Protein AF-A0A9P4LQB1-F1 (afdb_monomer_lite)

pLDDT: mean 81.34, std 21.47, range [34.09, 98.25]

Sequence (190 aa):
MATPPLRSSRAFRTPAPATAIRFVLLNDELDEQEGNGPAASGRPVTHILDLTNLRNPKWTGTFYATDSKGIDHNLYIVDGLAYQSNYGAGIWVHDVRSISKDPTGSKVSVEGFFDSYPEDDSVGGIVQFVGTWSNFLFPSGYILVNTIERGAFVVKLASERERGRGGCRVDLSKGFENKIVCDDDDNVLF

Foldseek 3Di:
DDDDDDDDDDPPPDPDPDDPCQKDKDWDFCCLVVLDDPSVVQFTKIWIWGVPPVVDIDTQAIDGQAQFHFTWADWDDDPQWIWTQTAQRAIWIWRRVCCVPRVHCPPIDTLFGDGPHCPCVVVRDDHDRFFFRDWDQDPVQWIWTATDPPGIWIWHADDPVQVVPVHADPCPPDDDDGRIADDVVSDGTD

Secondary structure (DSSP, 8-state):
-PPPPPPP-----PPPPPPP--EEEE--TTHHHHT-GGGGGSS-EEEEEE-SSTTS-EEEEEEES-SS-----EEEEETTEEEEE-BTT-EEEEE-GGGGT-TTSTT-EEEEEE-S-GGGGGGT---SS-SEEEEEE-TTSEEEEEESSS-EEEEEPPPHHHHTTT------SSS--------TT-----

Radius of gyration: 20.76 Å; chains: 1; bounding box: 63×71×38 Å

Organism: NCBI:txid210430

Structure (mmCIF, N/CA/C/O backbone):
data_AF-A0A9P4LQB1-F1
#
_entry.id   AF-A0A9P4LQB1-F1
#
loop_
_atom_site.group_PDB
_atom_site.id
_atom_site.type_symbol
_atom_site.label_atom_id
_atom_site.label_alt_id
_atom_site.label_comp_id
_atom_site.label_asym_id
_atom_site.label_entity_id
_atom_site.label_seq_id
_atom_site.pdbx_PDB_ins_code
_atom_site.Cartn_x
_atom_site.Cartn_y
_atom_site.Cartn_z
_atom_site.occupancy
_atom_site.B_iso_or_equiv
_atom_site.auth_seq_id
_atom_site.auth_comp_id
_atom_site.auth_asym_id
_atom_site.auth_atom_id
_atom_site.pdbx_PDB_model_num
ATOM 1 N N . MET A 1 1 ? -44.038 -53.922 9.279 1.00 43.69 1 MET A N 1
ATOM 2 C CA . MET A 1 1 ? -43.610 -52.707 8.552 1.00 43.69 1 MET A CA 1
ATOM 3 C C . MET A 1 1 ? -43.411 -51.610 9.580 1.00 43.69 1 MET A C 1
ATOM 5 O O . MET A 1 1 ? -44.393 -51.181 10.166 1.00 43.69 1 MET A O 1
ATOM 9 N N . ALA A 1 2 ? -42.163 -51.249 9.878 1.00 42.84 2 ALA A N 1
ATOM 10 C CA . ALA A 1 2 ? -41.836 -50.184 10.824 1.00 42.84 2 ALA A CA 1
ATOM 11 C C . ALA A 1 2 ? -41.490 -48.916 10.033 1.00 42.84 2 ALA A C 1
ATOM 13 O O . ALA A 1 2 ? -40.642 -48.956 9.143 1.00 42.84 2 ALA A O 1
ATOM 14 N N . THR A 1 3 ? -42.179 -47.817 10.320 1.00 44.03 3 THR A N 1
ATOM 15 C CA . THR A 1 3 ? -41.896 -46.487 9.773 1.00 44.03 3 THR A CA 1
ATOM 16 C C . THR A 1 3 ? -40.573 -45.956 10.343 1.00 44.03 3 THR A C 1
ATOM 18 O O . THR A 1 3 ? -40.362 -46.047 11.554 1.00 44.03 3 THR A O 1
ATOM 21 N N . PRO A 1 4 ? -39.664 -45.404 9.519 1.00 42.84 4 PRO A N 1
ATOM 22 C CA . PRO A 1 4 ? -38.419 -44.831 10.021 1.00 42.84 4 PRO A CA 1
ATOM 23 C C . PRO A 1 4 ? -38.669 -43.444 10.648 1.00 42.84 4 PRO A C 1
ATOM 25 O O . PRO A 1 4 ? -39.586 -42.736 10.219 1.00 42.84 4 PRO A O 1
ATOM 28 N N . PRO A 1 5 ? -37.874 -43.024 11.652 1.00 49.47 5 PRO A N 1
ATOM 29 C CA . PRO A 1 5 ? -38.070 -41.743 12.319 1.00 49.47 5 PRO A CA 1
ATOM 30 C C . PRO A 1 5 ? -37.600 -40.572 11.445 1.00 49.47 5 PRO A C 1
ATOM 32 O O . PRO A 1 5 ? -36.587 -40.649 10.746 1.00 49.47 5 PRO A O 1
ATOM 35 N N . LEU A 1 6 ? -38.339 -39.464 11.519 1.00 47.53 6 LEU A N 1
ATOM 36 C CA . LEU A 1 6 ? -38.030 -38.206 10.841 1.00 47.53 6 LEU A CA 1
ATOM 37 C C . LEU A 1 6 ? -36.705 -37.629 11.355 1.00 47.53 6 LEU A C 1
ATOM 39 O O . LEU A 1 6 ? -36.504 -37.427 12.553 1.00 47.53 6 LEU A O 1
ATOM 43 N N . ARG A 1 7 ? -35.792 -37.351 10.421 1.00 51.97 7 ARG A N 1
ATOM 44 C CA . ARG A 1 7 ? -34.502 -36.712 10.688 1.00 51.97 7 ARG A CA 1
ATOM 45 C C . ARG A 1 7 ? -34.746 -35.267 11.127 1.00 51.97 7 ARG A C 1
ATOM 47 O O . ARG A 1 7 ? -35.319 -34.485 10.375 1.00 51.97 7 ARG A O 1
ATOM 54 N N . SER A 1 8 ? -34.290 -34.933 12.333 1.00 49.75 8 SER A N 1
ATOM 55 C CA . SER A 1 8 ? -34.259 -33.571 12.873 1.00 49.75 8 SER A CA 1
ATOM 56 C C . SER A 1 8 ? -33.682 -32.592 11.844 1.00 49.75 8 SER A C 1
ATOM 58 O O . SER A 1 8 ? -32.550 -32.755 11.373 1.00 49.75 8 SER A O 1
ATOM 60 N N . SER A 1 9 ? -34.483 -31.594 11.468 1.00 50.44 9 SER A N 1
ATOM 61 C CA . SER A 1 9 ? -34.066 -30.480 10.628 1.00 50.44 9 SER A CA 1
ATOM 62 C C . SER A 1 9 ? -32.954 -29.721 11.347 1.00 50.44 9 SER A C 1
ATOM 64 O O . SER A 1 9 ? -33.189 -29.121 12.398 1.00 50.44 9 SER A O 1
ATOM 66 N N . ARG A 1 10 ? -31.738 -29.725 10.788 1.00 55.84 10 ARG A N 1
ATOM 67 C CA . ARG A 1 10 ? -30.703 -28.777 11.210 1.00 55.84 10 ARG A CA 1
ATOM 68 C C . ARG A 1 10 ? -31.275 -27.377 11.023 1.00 55.84 10 ARG A C 1
ATOM 70 O O . ARG A 1 10 ? -31.566 -26.985 9.897 1.00 55.84 10 ARG A O 1
ATOM 77 N N . ALA A 1 11 ? -31.446 -26.657 12.128 1.00 51.84 11 ALA A N 1
ATOM 78 C CA . ALA A 1 11 ? -31.762 -25.242 12.099 1.00 51.84 11 ALA A CA 1
ATOM 79 C C . ALA A 1 11 ? -30.744 -24.545 11.190 1.00 51.84 11 ALA A C 1
ATOM 81 O O . ALA A 1 11 ? -29.532 -24.681 11.382 1.00 51.84 11 ALA A O 1
ATOM 82 N N . PHE A 1 12 ? -31.250 -23.846 10.178 1.00 48.25 12 PHE A N 1
ATOM 83 C CA . PHE A 1 12 ? -30.466 -22.931 9.370 1.00 48.25 12 PHE A CA 1
ATOM 84 C C . PHE A 1 12 ? -29.907 -21.875 10.329 1.00 48.25 12 PHE A C 1
ATOM 86 O O . PHE A 1 12 ? -30.640 -21.011 10.808 1.00 48.25 12 PHE A O 1
ATOM 93 N N . ARG A 1 13 ? -28.629 -22.006 10.705 1.00 48.12 13 ARG A N 1
ATOM 94 C CA . ARG A 1 13 ? -27.930 -20.957 11.446 1.00 48.12 13 ARG A CA 1
ATOM 95 C C . ARG A 1 13 ? -27.904 -19.746 10.527 1.00 48.12 13 ARG A C 1
ATOM 97 O O . ARG A 1 13 ? -27.255 -19.785 9.487 1.00 48.12 13 ARG A O 1
ATOM 104 N N . THR A 1 14 ? -28.615 -18.693 10.908 1.00 45.47 14 THR A N 1
ATOM 105 C CA . THR A 1 14 ? -28.409 -17.369 10.330 1.00 45.47 14 THR A CA 1
ATOM 106 C C . THR A 1 14 ? -26.914 -17.044 10.418 1.00 45.47 14 THR A C 1
ATOM 108 O O . THR A 1 14 ? -26.328 -17.279 11.484 1.00 45.47 14 THR A O 1
ATOM 111 N N . PRO A 1 15 ? -26.278 -16.546 9.342 1.00 53.22 15 PRO A N 1
ATOM 112 C CA . PRO A 1 15 ? -24.915 -16.038 9.424 1.00 53.22 15 PRO A CA 1
ATOM 113 C C . PRO A 1 15 ? -24.823 -15.050 10.589 1.00 53.22 15 PRO A C 1
ATOM 115 O O . PRO A 1 15 ? -25.775 -14.306 10.841 1.00 53.22 15 PRO A O 1
ATOM 118 N N . ALA A 1 16 ? -23.710 -15.069 11.325 1.00 51.97 16 ALA A N 1
ATOM 119 C CA . ALA A 1 16 ? -23.449 -14.031 12.314 1.00 51.97 16 ALA A CA 1
ATOM 120 C C . ALA A 1 16 ? -23.606 -12.657 11.633 1.00 51.97 16 ALA A C 1
ATOM 122 O O . ALA A 1 16 ? -23.221 -12.533 10.465 1.00 51.97 16 ALA A O 1
ATOM 123 N N . PRO A 1 17 ? -24.198 -11.652 12.304 1.00 47.84 17 PRO A N 1
ATOM 124 C CA . PRO A 1 17 ? -24.299 -10.319 11.728 1.00 47.84 17 PRO A CA 1
ATOM 125 C C . PRO A 1 17 ? -22.905 -9.883 11.282 1.00 47.84 17 PRO A C 1
ATOM 127 O O . PRO A 1 17 ? -21.943 -10.053 12.034 1.00 47.84 17 PRO A O 1
ATOM 130 N N . ALA A 1 18 ? -22.806 -9.371 10.052 1.00 53.66 18 ALA A N 1
ATOM 131 C CA . ALA A 1 18 ? -21.586 -8.757 9.556 1.00 53.66 18 ALA A CA 1
ATOM 132 C C . ALA A 1 18 ? -21.087 -7.788 10.630 1.00 53.66 18 ALA A C 1
ATOM 134 O O . ALA A 1 18 ? -21.822 -6.893 11.057 1.00 53.66 18 ALA A O 1
ATOM 135 N N . THR A 1 19 ? -19.885 -8.037 11.142 1.00 57.03 19 THR A N 1
ATOM 136 C CA . THR A 1 19 ? -19.247 -7.193 12.147 1.00 57.03 19 THR A CA 1
ATOM 137 C C . THR A 1 19 ? -19.315 -5.753 11.646 1.00 57.03 19 THR A C 1
ATOM 139 O O . THR A 1 19 ? -18.904 -5.487 10.518 1.00 57.03 19 THR A O 1
ATOM 142 N N . ALA A 1 20 ? -19.891 -4.841 12.434 1.00 61.56 20 ALA A N 1
ATOM 143 C CA . ALA A 1 20 ? -20.009 -3.441 12.038 1.00 61.56 20 ALA A CA 1
ATOM 144 C C . ALA A 1 20 ? -18.640 -2.906 11.581 1.00 61.56 20 ALA A C 1
ATOM 146 O O . ALA A 1 20 ? -17.631 -3.152 12.249 1.00 61.56 20 ALA A O 1
ATOM 147 N N . ILE A 1 21 ? -18.607 -2.195 10.448 1.00 68.94 21 ILE A N 1
ATOM 148 C CA . ILE A 1 21 ? -17.389 -1.554 9.943 1.00 68.94 21 ILE A CA 1
ATOM 149 C C . ILE A 1 21 ? -16.948 -0.533 10.993 1.00 68.94 21 ILE A C 1
ATOM 151 O O . ILE A 1 21 ? -17.605 0.486 11.192 1.00 68.94 21 ILE A O 1
ATOM 155 N N . ARG A 1 22 ? -15.863 -0.845 11.704 1.00 88.50 22 ARG A N 1
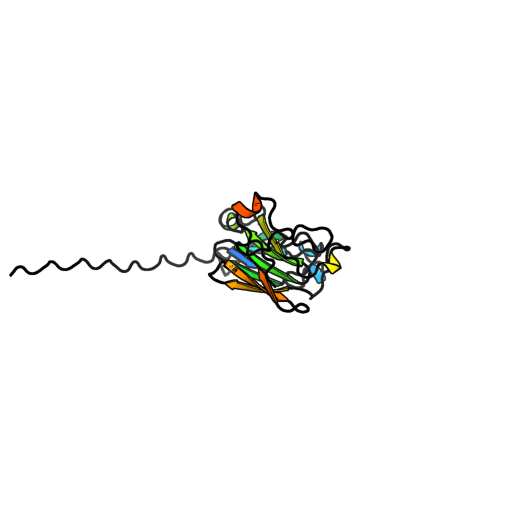ATOM 156 C CA . ARG A 1 22 ? -15.297 0.027 12.737 1.00 88.50 22 ARG A CA 1
ATOM 157 C C . ARG A 1 22 ? -14.194 0.912 12.184 1.00 88.50 22 ARG A C 1
ATOM 159 O O . ARG A 1 22 ? -14.163 2.092 12.501 1.00 88.50 22 ARG A O 1
ATOM 166 N N . PHE A 1 23 ? -13.303 0.342 11.383 1.00 94.69 23 PHE A N 1
ATOM 167 C CA . PHE A 1 23 ? -12.181 1.062 10.800 1.00 94.69 23 PHE A CA 1
ATOM 168 C C . PHE A 1 23 ? -12.286 1.056 9.284 1.00 94.69 23 PHE A C 1
ATOM 170 O O . PHE A 1 23 ? -12.656 0.039 8.696 1.00 94.69 23 PHE A O 1
ATOM 177 N N . VAL A 1 24 ? -11.946 2.187 8.677 1.00 95.00 24 VAL A N 1
ATOM 178 C CA . VAL A 1 24 ? -11.721 2.312 7.238 1.00 95.00 24 VAL A CA 1
ATOM 179 C C . VAL A 1 24 ? -10.264 2.670 7.024 1.00 95.00 24 VAL A C 1
ATOM 181 O O . VAL A 1 24 ? -9.715 3.513 7.735 1.00 95.00 24 VAL A O 1
ATOM 184 N N . LEU A 1 25 ? -9.656 1.985 6.063 1.00 97.19 25 LEU A N 1
ATOM 185 C CA . LEU A 1 25 ? -8.360 2.341 5.517 1.00 97.19 25 LEU A CA 1
ATOM 186 C C . LEU A 1 25 ? -8.626 3.032 4.190 1.00 97.19 25 LEU A C 1
ATOM 188 O O . LEU A 1 25 ? -9.403 2.511 3.386 1.00 97.19 25 LEU A O 1
ATOM 192 N N . LEU A 1 26 ? -8.018 4.190 3.984 1.00 95.19 26 LEU A N 1
ATOM 193 C CA . LEU A 1 26 ? -8.115 4.903 2.721 1.00 95.19 26 LEU A CA 1
ATOM 194 C C . LEU A 1 26 ? -6.779 5.506 2.326 1.00 95.19 26 LEU A C 1
ATOM 196 O O . LEU A 1 26 ? -5.909 5.743 3.160 1.00 95.19 26 LEU A O 1
ATOM 200 N N . ASN A 1 27 ? -6.709 5.749 1.038 1.00 95.25 27 ASN A N 1
ATOM 201 C CA . ASN A 1 27 ? -5.649 6.410 0.317 1.00 95.25 27 ASN A CA 1
ATOM 202 C C . ASN A 1 27 ? -6.096 7.851 0.012 1.00 95.25 27 ASN A C 1
ATOM 204 O O . ASN A 1 27 ? -7.309 8.111 0.008 1.00 95.25 27 ASN A O 1
ATOM 208 N N . ASP A 1 28 ? -5.150 8.755 -0.217 1.00 95.12 28 ASP A N 1
ATOM 209 C CA . ASP A 1 28 ? -5.406 10.162 -0.557 1.00 95.12 28 ASP A CA 1
ATOM 210 C C . ASP A 1 28 ? -4.603 10.554 -1.802 1.00 95.12 28 ASP A C 1
ATOM 212 O O . ASP A 1 28 ? -3.623 11.292 -1.736 1.00 95.12 28 ASP A O 1
ATOM 216 N N . GLU A 1 29 ? -5.030 10.022 -2.952 1.00 94.44 29 GLU A N 1
ATOM 217 C CA . GLU A 1 29 ? -4.347 10.223 -4.231 1.00 94.44 29 GLU A CA 1
ATOM 218 C C . GLU A 1 29 ? -4.080 11.715 -4.479 1.00 94.44 29 GLU A C 1
ATOM 220 O O . GLU A 1 29 ? -5.018 12.516 -4.477 1.00 94.44 29 GLU A O 1
ATOM 225 N N . LEU A 1 30 ? -2.814 12.037 -4.783 1.00 95.69 30 LEU A N 1
ATOM 226 C CA . LEU A 1 30 ? -2.209 13.367 -4.990 1.00 95.69 30 LEU A CA 1
ATOM 227 C C . LEU A 1 30 ? -1.471 13.936 -3.780 1.00 95.69 30 LEU A C 1
ATOM 229 O O . LEU A 1 30 ? -0.663 14.850 -3.977 1.00 95.69 30 LEU A O 1
ATOM 233 N N . ASP A 1 31 ? -1.680 13.444 -2.561 1.00 95.94 31 ASP A N 1
ATOM 234 C CA . ASP A 1 31 ? -1.047 14.036 -1.381 1.00 95.94 31 ASP A CA 1
ATOM 235 C C . ASP A 1 31 ? 0.497 13.929 -1.408 1.00 95.94 31 ASP A C 1
ATOM 237 O O . ASP A 1 31 ? 1.189 14.813 -0.883 1.00 95.94 31 ASP A O 1
ATOM 241 N N . GLU A 1 32 ? 1.056 12.959 -2.142 1.00 97.38 32 GLU A N 1
ATOM 242 C CA . GLU A 1 32 ? 2.491 12.838 -2.412 1.00 97.38 32 GLU A CA 1
ATOM 243 C C . GLU A 1 32 ? 2.988 13.869 -3.436 1.00 97.38 32 GLU A C 1
ATOM 245 O O . GLU A 1 32 ? 4.125 14.341 -3.338 1.00 97.38 32 GLU A O 1
ATOM 250 N N . GLN A 1 33 ? 2.153 14.231 -4.420 1.00 96.44 33 GLN A N 1
ATOM 251 C CA . GLN A 1 33 ? 2.465 15.273 -5.409 1.00 96.44 33 GLN A CA 1
ATOM 252 C C . GLN A 1 33 ? 2.376 16.669 -4.799 1.00 96.44 33 GLN A C 1
ATOM 254 O O . GLN A 1 33 ? 3.213 17.529 -5.080 1.00 96.44 33 GLN A O 1
ATOM 259 N N . GLU A 1 34 ? 1.365 16.894 -3.964 1.00 96.56 34 GLU A N 1
ATOM 260 C CA . GLU A 1 34 ? 1.151 18.156 -3.260 1.00 96.56 34 GLU A CA 1
ATOM 261 C C . GLU A 1 34 ? 2.119 18.331 -2.082 1.00 96.56 34 GLU A C 1
ATOM 263 O O . GLU A 1 34 ? 2.383 19.455 -1.648 1.00 96.56 34 GLU A O 1
ATOM 268 N N . GLY A 1 35 ? 2.697 17.230 -1.599 1.00 93.94 35 GLY A N 1
ATOM 269 C CA . GLY A 1 35 ? 3.627 17.222 -0.481 1.00 93.94 35 GLY A CA 1
ATOM 270 C C . GLY A 1 35 ? 2.931 17.484 0.856 1.00 93.94 35 GLY A C 1
ATOM 271 O O . GLY A 1 35 ? 3.478 18.177 1.719 1.00 93.94 35 GLY A O 1
ATOM 272 N N . ASN A 1 36 ? 1.718 16.961 1.024 1.00 93.44 36 ASN A N 1
ATOM 273 C CA . ASN A 1 36 ? 0.878 17.220 2.184 1.00 93.44 36 ASN A CA 1
ATOM 274 C C . ASN A 1 36 ? 1.119 16.198 3.299 1.00 93.44 36 ASN A C 1
ATOM 276 O O . ASN A 1 36 ? 1.258 15.001 3.074 1.00 93.44 36 ASN A O 1
ATOM 280 N N . GLY A 1 37 ? 1.125 16.672 4.548 1.00 94.19 37 GLY A N 1
ATOM 281 C CA . GLY A 1 37 ? 1.105 15.794 5.718 1.00 94.19 37 GLY A CA 1
ATOM 282 C C . GLY A 1 37 ? 2.221 14.729 5.719 1.00 94.19 37 GLY A C 1
ATOM 283 O O . GLY A 1 37 ? 3.372 15.042 5.403 1.00 94.19 37 GLY A O 1
ATOM 284 N N . PRO A 1 38 ? 1.920 13.479 6.116 1.00 94.62 38 PRO A N 1
ATOM 285 C CA . PRO A 1 38 ? 2.893 12.383 6.101 1.00 94.62 38 PRO A CA 1
ATOM 286 C C . PRO A 1 38 ? 3.416 12.018 4.695 1.00 94.62 38 PRO A C 1
ATOM 288 O O . PRO A 1 38 ? 4.549 11.545 4.572 1.00 94.62 38 PRO A O 1
ATOM 291 N N . ALA A 1 39 ? 2.635 12.284 3.646 1.00 96.38 39 ALA A N 1
ATOM 292 C CA . ALA A 1 39 ? 2.985 12.026 2.252 1.00 96.38 39 ALA A CA 1
ATOM 293 C C . ALA A 1 39 ? 4.000 13.024 1.668 1.00 96.38 39 ALA A C 1
ATOM 295 O O . ALA A 1 39 ? 4.560 12.784 0.602 1.00 96.38 39 ALA A O 1
ATOM 296 N N . ALA A 1 40 ? 4.375 14.079 2.407 1.00 97.06 40 ALA A N 1
ATOM 297 C CA . ALA A 1 40 ? 5.427 15.033 2.024 1.00 97.06 40 ALA A CA 1
ATOM 298 C C . ALA A 1 40 ? 6.794 14.396 1.696 1.00 97.06 40 ALA A C 1
ATOM 300 O O . ALA A 1 40 ? 7.654 15.026 1.080 1.00 97.06 40 ALA A O 1
ATOM 301 N N . SER A 1 41 ? 7.017 13.147 2.113 1.00 95.88 41 SER A N 1
ATOM 302 C CA . SER A 1 41 ? 8.197 12.360 1.735 1.00 95.88 41 SER A CA 1
ATOM 303 C C . SER A 1 41 ? 8.179 11.858 0.280 1.00 95.88 41 SER A C 1
ATOM 305 O O . SER A 1 41 ? 9.210 11.392 -0.214 1.00 95.88 41 SER A O 1
ATOM 307 N N . GLY A 1 42 ? 7.034 11.951 -0.403 1.00 96.88 42 GLY A N 1
ATOM 308 C CA . GLY A 1 42 ? 6.767 11.351 -1.709 1.00 96.88 42 GLY A CA 1
ATOM 309 C C . GLY A 1 42 ? 6.470 9.851 -1.644 1.00 96.88 42 GLY A C 1
ATOM 310 O O . GLY A 1 42 ? 6.462 9.197 -2.682 1.00 96.88 42 GLY A O 1
ATOM 311 N N . ARG A 1 43 ? 6.319 9.284 -0.438 1.00 97.56 43 ARG A N 1
ATOM 312 C CA . ARG A 1 43 ? 5.951 7.881 -0.232 1.00 97.56 43 ARG A CA 1
ATOM 313 C C . ARG A 1 43 ? 4.443 7.780 0.023 1.00 97.56 43 ARG A C 1
ATOM 315 O O . ARG A 1 43 ? 3.998 8.446 0.956 1.00 97.56 43 ARG A O 1
ATOM 322 N N . PRO A 1 44 ? 3.735 6.898 -0.697 1.00 97.44 44 PRO A N 1
ATOM 323 C CA . PRO A 1 44 ? 2.360 6.487 -0.438 1.00 97.44 44 PRO A CA 1
ATOM 324 C C . PRO A 1 44 ? 2.002 6.285 1.035 1.00 97.44 44 PRO A C 1
ATOM 326 O O . PRO A 1 44 ? 2.730 5.597 1.767 1.00 97.44 44 PRO A O 1
ATOM 329 N N . VAL A 1 45 ? 0.863 6.836 1.472 1.00 97.62 45 VAL A N 1
ATOM 330 C CA . VAL A 1 45 ? 0.391 6.762 2.865 1.00 97.62 45 VAL A CA 1
ATOM 331 C C . VAL A 1 45 ? -1.049 6.269 2.941 1.00 97.62 45 VAL A C 1
ATOM 333 O O . VAL A 1 45 ? -1.983 6.921 2.506 1.00 97.62 45 VAL A O 1
ATOM 336 N N . THR A 1 46 ? -1.272 5.160 3.645 1.00 98.25 46 THR A N 1
ATOM 337 C CA . THR A 1 46 ? -2.635 4.735 3.981 1.00 98.25 46 THR A CA 1
ATOM 338 C C . THR A 1 46 ? -3.064 5.317 5.327 1.00 98.25 46 THR A C 1
ATOM 340 O O . THR A 1 46 ? -2.413 5.115 6.359 1.00 98.25 46 THR A O 1
ATOM 343 N N . HIS A 1 47 ? -4.215 5.984 5.341 1.00 97.88 47 HIS A N 1
ATOM 344 C CA . HIS A 1 47 ? -4.858 6.569 6.513 1.00 97.88 47 HIS A CA 1
ATOM 345 C C . HIS A 1 47 ? -5.824 5.597 7.185 1.00 97.88 47 HIS A C 1
ATOM 347 O O . HIS A 1 47 ? -6.543 4.851 6.525 1.00 97.88 47 HIS A O 1
ATOM 353 N N . ILE A 1 48 ? -5.884 5.642 8.517 1.00 98.25 48 ILE A N 1
ATOM 354 C CA . ILE A 1 48 ? -6.763 4.803 9.337 1.00 98.25 48 ILE A CA 1
ATOM 355 C C . ILE A 1 48 ? -7.772 5.699 10.052 1.00 98.25 48 ILE A C 1
ATOM 357 O O . ILE A 1 48 ? -7.395 6.598 10.810 1.00 98.25 48 ILE A O 1
ATOM 361 N N . LEU A 1 49 ? -9.062 5.456 9.812 1.00 97.31 49 LEU A N 1
ATOM 362 C CA . LEU A 1 49 ? -10.162 6.188 10.439 1.00 97.31 49 LEU A CA 1
ATOM 363 C C . LEU A 1 49 ? -11.040 5.247 11.261 1.00 97.31 49 LEU A C 1
ATOM 365 O O . LEU A 1 49 ? -11.518 4.236 10.752 1.00 97.31 49 LEU A O 1
ATOM 369 N N . ASP A 1 50 ? -11.319 5.619 12.510 1.00 96.00 50 ASP A N 1
ATOM 370 C CA . ASP A 1 50 ? -12.382 5.022 13.319 1.00 96.00 50 ASP A CA 1
ATOM 371 C C . ASP A 1 50 ? -13.729 5.654 12.938 1.00 96.00 50 ASP A C 1
ATOM 373 O O . ASP A 1 50 ? -13.976 6.845 13.164 1.00 96.00 50 ASP A O 1
ATOM 377 N N . LEU A 1 51 ? -14.602 4.831 12.361 1.00 94.88 51 LEU A N 1
ATOM 378 C CA . LEU A 1 51 ? -15.953 5.161 11.923 1.00 94.88 51 LEU A CA 1
ATOM 379 C C . LEU A 1 51 ? -17.041 4.614 12.859 1.00 94.88 51 LEU A C 1
ATOM 381 O O . LEU A 1 51 ? -18.215 4.600 12.488 1.00 94.88 51 LEU A O 1
ATOM 385 N N . THR A 1 52 ? -16.702 4.236 14.100 1.00 93.06 52 THR A N 1
ATOM 386 C CA . THR A 1 52 ? -17.693 3.834 15.123 1.00 93.06 52 THR A CA 1
ATOM 387 C C . THR A 1 52 ? -18.810 4.876 15.270 1.00 93.06 52 THR A C 1
ATOM 389 O O . THR A 1 52 ? -19.959 4.532 15.546 1.00 93.06 52 THR A O 1
ATOM 392 N N . ASN A 1 53 ? -18.489 6.160 15.065 1.00 93.19 53 ASN A N 1
ATOM 393 C CA . ASN A 1 53 ? -19.466 7.234 14.937 1.00 93.19 53 ASN A CA 1
ATOM 394 C C . ASN A 1 53 ? -19.351 7.908 13.562 1.00 93.19 53 ASN A C 1
ATOM 396 O O . ASN A 1 53 ? -18.510 8.780 13.367 1.00 93.19 53 ASN A O 1
ATOM 400 N N . LEU A 1 54 ? -20.263 7.580 12.643 1.00 92.06 54 LEU A N 1
ATOM 401 C CA . LEU A 1 54 ? -20.300 8.158 11.291 1.00 92.06 54 LEU A CA 1
ATOM 402 C C . LEU A 1 54 ? -20.506 9.682 11.261 1.00 92.06 54 LEU A C 1
ATOM 404 O O . LEU A 1 54 ? -20.208 10.319 10.258 1.00 92.06 54 LEU A O 1
ATOM 408 N N . ARG A 1 55 ? -21.018 10.285 12.343 1.00 95.56 55 ARG A N 1
ATOM 409 C CA . ARG A 1 55 ? -21.163 11.747 12.459 1.00 95.56 55 ARG A CA 1
ATOM 410 C C . ARG A 1 55 ? -19.909 12.432 12.994 1.00 95.56 55 ARG A C 1
ATOM 412 O O . ARG A 1 55 ? -19.850 13.655 12.983 1.00 95.56 55 ARG A O 1
ATOM 419 N N . ASN A 1 56 ? -18.954 11.664 13.509 1.00 94.75 56 ASN A N 1
ATOM 420 C CA . ASN A 1 56 ? -17.685 12.169 14.012 1.00 94.75 56 ASN A CA 1
ATOM 421 C C . ASN A 1 56 ? -16.558 11.150 13.754 1.00 94.75 56 ASN A C 1
ATOM 423 O O . ASN A 1 56 ? -16.092 10.516 14.711 1.00 94.75 56 ASN A O 1
ATOM 427 N N . PRO A 1 57 ? -16.159 10.956 12.481 1.00 94.88 57 PRO A N 1
ATOM 428 C CA . PRO A 1 57 ? -15.001 10.143 12.126 1.00 94.88 57 PRO A CA 1
ATOM 429 C C . PRO A 1 57 ? -13.751 10.608 12.871 1.00 94.88 57 PRO A C 1
ATOM 431 O O . PRO A 1 57 ? -13.531 11.809 13.029 1.00 94.88 57 PRO A O 1
ATOM 434 N N . LYS A 1 58 ? -12.915 9.668 13.313 1.00 97.00 58 LYS A N 1
ATOM 435 C CA . LYS A 1 58 ? -11.642 9.994 13.965 1.00 97.00 58 LYS A CA 1
ATOM 436 C C . LYS A 1 58 ? -10.485 9.431 13.166 1.00 97.00 58 LYS A C 1
ATOM 438 O O . LYS A 1 58 ? -10.410 8.222 12.994 1.00 97.00 58 LYS A O 1
ATOM 443 N N . TRP A 1 59 ? -9.563 10.287 12.745 1.00 96.88 59 TRP A N 1
ATOM 444 C CA . TRP A 1 59 ? -8.274 9.845 12.222 1.00 96.88 59 TRP A CA 1
ATOM 445 C C . TRP A 1 59 ? -7.426 9.289 13.373 1.00 96.88 59 TRP A C 1
ATOM 447 O O . TRP A 1 59 ? -7.196 9.984 14.364 1.00 96.88 59 TRP A O 1
ATOM 457 N N . THR A 1 60 ? -7.038 8.017 13.287 1.00 97.69 60 THR A N 1
ATOM 458 C CA . THR A 1 60 ? -6.344 7.300 14.371 1.00 97.69 60 THR A CA 1
ATOM 459 C C . THR A 1 60 ? -4.872 7.040 14.084 1.00 97.69 60 THR A C 1
ATOM 461 O O . THR A 1 60 ? -4.118 6.798 15.026 1.00 97.69 60 THR A O 1
ATOM 464 N N . GLY A 1 61 ? -4.457 7.100 12.819 1.00 97.38 61 GLY A N 1
ATOM 465 C CA . GLY A 1 61 ? -3.069 6.907 12.424 1.00 97.38 61 GLY A CA 1
ATOM 466 C C . GLY A 1 61 ? -2.897 6.677 10.929 1.00 97.38 61 GLY A C 1
ATOM 467 O O . GLY A 1 61 ? -3.843 6.815 10.149 1.00 97.38 61 GLY A O 1
ATOM 468 N N . THR A 1 62 ? -1.674 6.325 10.553 1.00 97.88 62 THR A N 1
ATOM 469 C CA . THR A 1 62 ? -1.250 6.046 9.178 1.00 97.88 62 THR A CA 1
ATOM 470 C C . THR A 1 62 ? -0.163 4.976 9.157 1.00 97.88 62 THR A C 1
ATOM 472 O O . THR A 1 62 ? 0.454 4.673 10.180 1.00 97.88 62 THR A O 1
ATOM 475 N N . PHE A 1 63 ? 0.101 4.422 7.979 1.00 98.12 63 PHE A N 1
ATOM 476 C CA . PHE A 1 63 ? 1.326 3.682 7.682 1.00 98.12 63 PHE A CA 1
ATOM 477 C C . PHE A 1 63 ? 1.772 3.980 6.246 1.00 98.12 63 PHE A C 1
ATOM 479 O O . PHE A 1 63 ? 0.946 4.339 5.408 1.00 98.12 63 PHE A O 1
ATOM 486 N N . TYR A 1 64 ? 3.071 3.850 5.969 1.00 97.88 64 TYR A N 1
ATOM 487 C CA . TYR A 1 64 ? 3.579 3.952 4.600 1.00 97.88 64 TYR A CA 1
ATOM 488 C C . TYR A 1 64 ? 3.220 2.688 3.825 1.00 97.88 64 TYR A C 1
ATOM 490 O O . TYR A 1 64 ? 3.501 1.587 4.297 1.00 97.88 64 TYR A O 1
ATOM 498 N N . ALA A 1 65 ? 2.625 2.862 2.650 1.00 96.88 65 ALA A N 1
ATOM 499 C CA . ALA A 1 65 ? 2.222 1.769 1.773 1.00 96.88 65 ALA A CA 1
ATOM 500 C C . ALA A 1 65 ? 3.403 1.170 0.988 1.00 96.88 65 ALA A C 1
ATOM 502 O O . ALA A 1 65 ? 3.316 0.048 0.496 1.00 96.88 65 ALA A O 1
ATOM 503 N N . THR A 1 66 ? 4.510 1.905 0.863 1.00 95.81 66 THR A N 1
ATOM 504 C CA . THR A 1 66 ? 5.692 1.493 0.093 1.00 95.81 66 THR A CA 1
ATOM 505 C C . THR A 1 66 ? 6.975 2.008 0.743 1.00 95.81 66 THR A C 1
ATOM 507 O O . THR A 1 66 ? 6.954 2.984 1.502 1.00 95.81 66 THR A O 1
ATOM 510 N N . ASP A 1 67 ? 8.117 1.383 0.436 1.00 93.56 67 ASP A N 1
ATOM 511 C CA . ASP A 1 67 ? 9.450 1.874 0.837 1.00 93.56 67 ASP A CA 1
ATOM 512 C C . ASP A 1 67 ? 10.107 2.818 -0.183 1.00 93.56 67 ASP A C 1
ATOM 514 O O . ASP A 1 67 ? 11.004 3.581 0.183 1.00 93.56 67 ASP A O 1
ATOM 518 N N . SER A 1 68 ? 9.629 2.818 -1.428 1.00 93.56 68 SER A N 1
ATOM 519 C CA . SER A 1 68 ? 10.012 3.746 -2.497 1.00 93.56 68 SER A CA 1
ATOM 520 C C . SER A 1 68 ? 9.010 4.893 -2.636 1.00 93.56 68 SER A C 1
ATOM 522 O O . SER A 1 68 ? 7.896 4.838 -2.105 1.00 93.56 68 SER A O 1
ATOM 524 N N . LYS A 1 69 ? 9.406 5.956 -3.343 1.00 97.81 69 LYS A N 1
ATOM 525 C CA . LYS A 1 69 ? 8.476 7.020 -3.733 1.00 97.81 69 LYS A CA 1
ATOM 526 C C . LYS A 1 69 ? 7.463 6.500 -4.752 1.00 97.81 69 LYS A C 1
ATOM 528 O O . LYS A 1 69 ? 7.788 5.634 -5.555 1.00 97.81 69 LYS A O 1
ATOM 533 N N . GLY A 1 70 ? 6.264 7.062 -4.730 1.00 97.31 70 GLY A N 1
ATOM 534 C CA . GLY A 1 70 ? 5.157 6.665 -5.590 1.00 97.31 70 GLY A CA 1
ATOM 535 C C . GLY A 1 70 ? 3.930 7.524 -5.319 1.00 97.31 70 GLY A C 1
ATOM 536 O O . GLY A 1 70 ? 4.031 8.544 -4.643 1.00 97.31 70 GLY A O 1
ATOM 537 N N . ILE A 1 71 ? 2.789 7.097 -5.844 1.00 98.12 71 ILE A N 1
ATOM 538 C CA . ILE A 1 71 ? 1.475 7.674 -5.546 1.00 98.12 71 ILE A CA 1
ATOM 539 C C . ILE A 1 71 ? 0.584 6.504 -5.132 1.00 98.12 71 ILE A C 1
ATOM 541 O O . ILE A 1 71 ? 0.620 5.450 -5.778 1.00 98.12 71 ILE A O 1
ATOM 545 N N . ASP A 1 72 ? -0.151 6.637 -4.036 1.00 96.88 72 ASP A N 1
ATOM 546 C CA . ASP A 1 72 ? -1.134 5.636 -3.645 1.00 96.88 72 ASP A CA 1
ATOM 547 C C . ASP A 1 72 ? -2.326 5.611 -4.626 1.00 96.88 72 ASP A C 1
ATOM 549 O O . ASP A 1 72 ? -2.588 6.584 -5.331 1.00 96.88 72 ASP A O 1
ATOM 553 N N . HIS A 1 73 ? -3.035 4.480 -4.772 1.00 96.12 73 HIS A N 1
ATOM 554 C CA . HIS A 1 73 ? -4.155 4.473 -5.726 1.00 96.12 73 HIS A CA 1
ATOM 555 C C . HIS A 1 73 ? -5.326 3.553 -5.386 1.00 96.12 73 HIS A C 1
ATOM 557 O O . HIS A 1 73 ? -6.432 4.013 -5.102 1.00 96.12 73 HIS A O 1
ATOM 563 N N . ASN A 1 74 ? -5.150 2.232 -5.438 1.00 96.69 74 ASN A N 1
ATOM 564 C CA . ASN A 1 74 ? -6.261 1.289 -5.252 1.00 96.69 74 ASN A CA 1
ATOM 565 C C . ASN A 1 74 ? -5.969 0.328 -4.113 1.00 96.69 74 ASN A C 1
ATOM 567 O O . ASN A 1 74 ? -5.006 -0.426 -4.180 1.00 96.69 74 ASN A O 1
ATOM 571 N N . LEU A 1 75 ? -6.842 0.325 -3.104 1.00 96.69 75 LEU A N 1
ATOM 572 C CA . LEU A 1 75 ? -6.716 -0.466 -1.886 1.00 96.69 75 LEU A CA 1
ATOM 573 C C . LEU A 1 75 ? -7.926 -1.388 -1.717 1.00 96.69 75 LEU A C 1
ATOM 575 O O . LEU A 1 75 ? -9.066 -0.928 -1.638 1.00 96.69 75 LEU A O 1
ATOM 579 N N . TYR A 1 76 ? -7.668 -2.688 -1.570 1.00 96.12 76 TYR A N 1
ATOM 580 C CA . TYR A 1 76 ? -8.685 -3.696 -1.260 1.00 96.12 76 TYR A CA 1
ATOM 581 C C . TYR A 1 76 ? -8.273 -4.524 -0.049 1.00 96.12 76 TYR A C 1
ATOM 583 O O . TYR A 1 76 ? -7.112 -4.896 0.076 1.00 96.12 76 TYR A O 1
ATOM 591 N N . ILE A 1 77 ? -9.220 -4.847 0.836 1.00 95.50 77 ILE A N 1
ATOM 592 C CA . ILE A 1 77 ? -8.952 -5.681 2.015 1.00 95.50 77 ILE A CA 1
ATOM 593 C C . ILE A 1 77 ? -9.693 -7.007 1.891 1.00 95.50 77 ILE A C 1
ATOM 595 O O . ILE A 1 77 ? -10.921 -7.024 1.806 1.00 95.50 77 ILE A O 1
ATOM 599 N N . VAL A 1 78 ? -8.951 -8.112 1.948 1.00 94.12 78 VAL A N 1
ATOM 600 C CA . VAL A 1 78 ? -9.494 -9.476 1.964 1.00 94.12 78 VAL A CA 1
ATOM 601 C C . VAL A 1 78 ? -8.807 -10.263 3.075 1.00 94.12 78 VAL A C 1
ATOM 603 O O . VAL A 1 78 ? -7.585 -10.268 3.173 1.00 94.12 78 VAL A O 1
ATOM 606 N N . ASP A 1 79 ? -9.595 -10.873 3.964 1.00 92.00 79 ASP A N 1
ATOM 607 C CA . ASP A 1 79 ? -9.121 -11.708 5.081 1.00 92.00 79 ASP A CA 1
ATOM 608 C C . ASP A 1 79 ? -8.029 -11.073 5.971 1.00 92.00 79 ASP A C 1
ATOM 610 O O . ASP A 1 79 ? -7.195 -11.751 6.571 1.00 92.00 79 ASP A O 1
ATOM 614 N N . GLY A 1 80 ? -8.073 -9.745 6.115 1.00 93.19 80 GLY A N 1
ATOM 615 C CA . GLY A 1 80 ? -7.130 -8.983 6.938 1.00 93.19 80 GLY A CA 1
ATOM 616 C C . GLY A 1 80 ? -5.820 -8.620 6.238 1.00 93.19 80 GLY A C 1
ATOM 617 O O . GLY A 1 80 ? -4.940 -8.064 6.893 1.00 93.19 80 GLY A O 1
ATOM 618 N N . LEU A 1 81 ? -5.708 -8.888 4.936 1.00 95.88 81 LEU A N 1
ATOM 619 C CA . LEU A 1 81 ? -4.633 -8.400 4.081 1.00 95.88 81 LEU A CA 1
ATOM 620 C C . LEU A 1 81 ? -5.128 -7.236 3.221 1.00 95.88 81 LEU A C 1
ATOM 622 O O . LEU A 1 81 ? -6.205 -7.326 2.633 1.00 95.88 81 LEU A O 1
ATOM 626 N N . ALA A 1 82 ? -4.351 -6.158 3.152 1.00 97.06 82 ALA A N 1
ATOM 627 C CA . ALA A 1 82 ? -4.587 -5.030 2.259 1.00 97.06 82 ALA A CA 1
ATOM 628 C C . ALA A 1 82 ? -3.722 -5.169 1.002 1.00 97.06 82 ALA A C 1
ATOM 630 O O . ALA A 1 82 ? -2.503 -5.246 1.115 1.00 97.06 82 ALA A O 1
ATOM 631 N N . TYR A 1 83 ? -4.353 -5.177 -0.168 1.00 96.88 83 TYR A N 1
ATOM 632 C CA . TYR A 1 83 ? -3.738 -5.242 -1.492 1.00 96.88 83 TYR A CA 1
ATOM 633 C C . TYR A 1 83 ? -3.807 -3.858 -2.121 1.00 96.88 83 TYR A C 1
ATOM 635 O O . TYR A 1 83 ? -4.902 -3.336 -2.346 1.00 96.88 83 TYR A O 1
ATOM 643 N N . GLN A 1 84 ? -2.647 -3.253 -2.348 1.00 97.31 84 GLN A N 1
ATOM 644 C CA . GLN A 1 84 ? -2.530 -1.848 -2.711 1.00 97.31 84 GLN A CA 1
ATOM 645 C C . GLN A 1 84 ? -1.756 -1.694 -4.013 1.00 97.31 84 GLN A C 1
ATOM 647 O O . GLN A 1 84 ? -0.586 -2.052 -4.059 1.00 97.31 84 GLN A O 1
ATOM 652 N N . SER A 1 85 ? -2.395 -1.166 -5.054 1.00 97.44 85 SER A N 1
ATOM 653 C CA . SER A 1 85 ? -1.700 -0.665 -6.243 1.00 97.44 85 SER A CA 1
ATOM 654 C C . SER A 1 85 ? -1.244 0.765 -5.973 1.00 97.44 85 SER A C 1
ATOM 656 O O . SER A 1 85 ? -2.073 1.599 -5.605 1.00 97.44 85 SER A O 1
ATOM 658 N N . ASN A 1 86 ? 0.050 1.022 -6.152 1.00 97.62 86 ASN A N 1
ATOM 659 C CA . ASN A 1 86 ? 0.707 2.290 -5.834 1.00 97.62 86 ASN A CA 1
ATOM 660 C C . ASN A 1 86 ? 1.504 2.818 -7.041 1.00 97.62 86 ASN A C 1
ATOM 662 O O . ASN A 1 86 ? 2.704 3.083 -6.933 1.00 97.62 86 ASN A O 1
ATOM 666 N N . TYR A 1 87 ? 0.861 2.905 -8.212 1.00 97.38 87 TYR A N 1
ATOM 667 C CA . TYR A 1 87 ? 1.464 3.388 -9.459 1.00 97.38 87 TYR A CA 1
ATOM 668 C C . TYR A 1 87 ? 2.868 2.798 -9.700 1.00 97.38 87 TYR A C 1
ATOM 670 O O . TYR A 1 87 ? 2.997 1.568 -9.791 1.00 97.38 87 TYR A O 1
ATOM 678 N N . GLY A 1 88 ? 3.896 3.651 -9.805 1.00 95.62 88 GLY A N 1
ATOM 679 C CA . GLY A 1 88 ? 5.275 3.263 -10.099 1.00 95.62 88 GLY A CA 1
ATOM 680 C C . GLY A 1 88 ? 5.872 2.349 -9.034 1.00 95.62 88 GLY A C 1
ATOM 681 O O . GLY A 1 88 ? 6.648 1.469 -9.360 1.00 95.62 88 GLY A O 1
ATOM 682 N N . ALA A 1 89 ? 5.410 2.440 -7.786 1.00 95.25 89 ALA A N 1
ATOM 683 C CA . ALA A 1 89 ? 5.889 1.585 -6.705 1.00 95.25 89 ALA A CA 1
ATOM 684 C C . ALA A 1 89 ? 5.279 0.167 -6.714 1.00 95.25 89 ALA A C 1
ATOM 686 O O . ALA A 1 89 ? 5.589 -0.644 -5.839 1.00 95.25 89 ALA A O 1
ATOM 687 N N . GLY A 1 90 ? 4.413 -0.153 -7.681 1.00 94.69 90 GLY A N 1
ATOM 688 C CA . GLY A 1 90 ? 3.889 -1.501 -7.867 1.00 94.69 90 GLY A CA 1
ATOM 689 C C . GLY A 1 90 ? 2.755 -1.878 -6.912 1.00 94.69 90 GLY A C 1
ATOM 690 O O . GLY A 1 90 ? 2.102 -1.026 -6.307 1.00 94.69 90 GLY A O 1
ATOM 691 N N . ILE A 1 91 ? 2.509 -3.186 -6.785 1.00 95.25 91 ILE A N 1
ATOM 692 C CA . ILE A 1 91 ? 1.517 -3.721 -5.845 1.00 95.25 91 ILE A CA 1
ATOM 693 C C . ILE A 1 91 ? 2.183 -4.134 -4.534 1.00 95.25 91 ILE A C 1
ATOM 695 O O . ILE A 1 91 ? 3.157 -4.884 -4.538 1.00 95.25 91 ILE A O 1
ATOM 699 N N . TRP A 1 92 ? 1.621 -3.698 -3.409 1.00 95.44 92 TRP A N 1
ATOM 700 C CA . TRP A 1 92 ? 2.068 -4.045 -2.062 1.00 95.44 92 TRP A CA 1
ATOM 701 C C . TRP A 1 92 ? 0.955 -4.736 -1.286 1.00 95.44 92 TRP A C 1
ATOM 703 O O . TRP A 1 92 ? -0.212 -4.345 -1.351 1.00 95.44 92 TRP A O 1
ATOM 713 N N . VAL A 1 93 ? 1.319 -5.772 -0.531 1.00 95.75 93 VAL A N 1
ATOM 714 C CA . VAL A 1 93 ? 0.399 -6.495 0.344 1.00 95.75 93 VAL A CA 1
ATOM 715 C C . VAL A 1 93 ? 0.811 -6.314 1.794 1.00 95.75 93 VAL A C 1
ATOM 717 O O . VAL A 1 93 ? 1.954 -6.588 2.157 1.00 95.75 93 VAL A O 1
ATOM 720 N N . HIS A 1 94 ? -0.141 -5.909 2.629 1.00 96.50 94 HIS A N 1
ATOM 721 C CA . HIS A 1 94 ? 0.079 -5.633 4.044 1.00 96.50 94 HIS A CA 1
ATOM 722 C C . HIS A 1 94 ? -0.831 -6.469 4.937 1.00 96.50 94 HIS A C 1
ATOM 724 O O . HIS A 1 94 ? -2.025 -6.579 4.670 1.00 96.50 94 HIS A O 1
ATOM 730 N N . ASP A 1 95 ? -0.311 -6.976 6.051 1.00 95.81 95 ASP A N 1
ATOM 731 C CA . ASP A 1 95 ? -1.140 -7.474 7.145 1.00 95.81 95 ASP A CA 1
ATOM 732 C C . ASP A 1 95 ? -1.659 -6.309 7.992 1.00 95.81 95 ASP A C 1
ATOM 734 O O . ASP A 1 95 ? -0.907 -5.629 8.695 1.00 95.81 95 ASP A O 1
ATOM 738 N N . VAL A 1 96 ? -2.976 -6.108 7.952 1.00 97.81 96 VAL A N 1
ATOM 739 C CA . VAL A 1 96 ? -3.670 -5.016 8.643 1.00 97.81 96 VAL A CA 1
ATOM 740 C C . VAL A 1 96 ? -4.519 -5.498 9.824 1.00 97.81 96 VAL A C 1
ATOM 742 O O . VAL A 1 96 ? -5.252 -4.718 10.437 1.00 97.81 96 VAL A O 1
ATOM 745 N N . ARG A 1 97 ? -4.415 -6.777 10.219 1.00 95.81 97 ARG A N 1
ATOM 746 C CA . ARG A 1 97 ? -5.213 -7.364 11.320 1.00 95.81 97 ARG A CA 1
ATOM 747 C C . ARG A 1 97 ? -4.982 -6.667 12.663 1.00 95.81 97 ARG A C 1
ATOM 749 O O . ARG A 1 97 ? -5.879 -6.640 13.518 1.00 95.81 97 ARG A O 1
ATOM 756 N N . SER A 1 98 ? -3.795 -6.090 12.854 1.00 96.62 98 SER A N 1
ATOM 757 C CA . SER A 1 98 ? -3.406 -5.370 14.069 1.00 96.62 98 SER A CA 1
ATOM 758 C C . SER A 1 98 ? -4.254 -4.117 14.329 1.00 96.62 98 SER A C 1
ATOM 760 O O . SER A 1 98 ? -4.496 -3.802 15.496 1.00 96.62 98 SER A O 1
ATOM 762 N N . ILE A 1 99 ? -4.814 -3.488 13.286 1.00 96.75 99 ILE A N 1
ATOM 763 C CA . ILE A 1 99 ? -5.597 -2.238 13.368 1.00 96.75 99 ILE A CA 1
ATOM 764 C C . ILE A 1 99 ? -6.820 -2.369 14.279 1.00 96.75 99 ILE A C 1
ATOM 766 O O . ILE A 1 99 ? -7.172 -1.442 15.004 1.00 96.75 99 ILE A O 1
ATOM 770 N N . SER A 1 100 ? -7.430 -3.556 14.327 1.00 94.31 100 SER A N 1
ATOM 771 C CA . SER A 1 100 ? -8.571 -3.835 15.210 1.00 94.31 100 SER A CA 1
ATOM 772 C C . SER A 1 100 ? -8.267 -3.625 16.705 1.00 94.31 100 SER A C 1
ATOM 774 O O . SER A 1 100 ? -9.181 -3.348 17.488 1.00 94.31 100 SER A O 1
ATOM 776 N N . LYS A 1 101 ? -6.993 -3.757 17.098 1.00 94.56 101 LYS A N 1
ATOM 777 C CA . LYS A 1 101 ? -6.494 -3.610 18.475 1.00 94.56 101 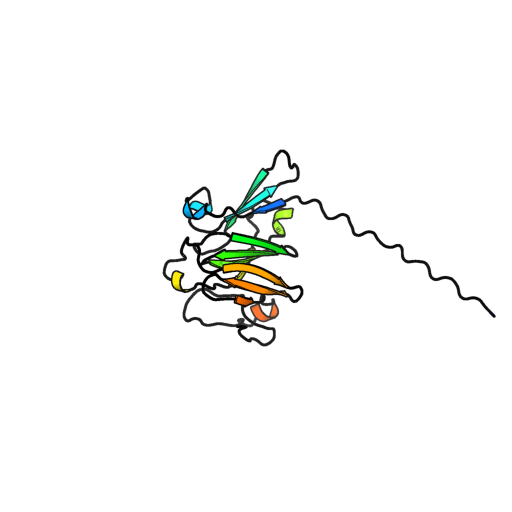LYS A CA 1
ATOM 778 C C . LYS A 1 101 ? -5.652 -2.349 18.660 1.00 94.56 101 LYS A C 1
ATOM 780 O O . LYS A 1 101 ? -5.655 -1.784 19.749 1.00 94.56 101 LYS A O 1
ATOM 785 N N . ASP A 1 102 ? -4.930 -1.940 17.623 1.00 96.00 102 ASP A N 1
ATOM 786 C CA . ASP A 1 102 ? -4.012 -0.806 17.617 1.00 96.00 102 ASP A CA 1
ATOM 787 C C . ASP A 1 102 ? -4.188 -0.008 16.312 1.00 96.00 102 ASP A C 1
ATOM 789 O O . ASP A 1 102 ? -3.519 -0.290 15.315 1.00 96.00 102 ASP A O 1
ATOM 793 N N . PRO A 1 103 ? -5.108 0.972 16.284 1.00 96.00 103 PRO A N 1
ATOM 794 C CA . PRO A 1 103 ? -5.481 1.673 15.059 1.00 96.00 103 PRO A CA 1
ATOM 795 C C . PRO A 1 103 ? -4.503 2.797 14.681 1.00 96.00 103 PRO A C 1
ATOM 797 O O . PRO A 1 103 ? -4.853 3.680 13.901 1.00 96.00 103 PRO A O 1
ATOM 800 N N . THR A 1 104 ? -3.288 2.779 15.241 1.00 97.50 104 THR A N 1
ATOM 801 C CA . THR A 1 104 ? -2.222 3.741 14.923 1.00 97.50 104 THR A CA 1
ATOM 802 C C . THR A 1 104 ? -1.498 3.426 13.616 1.00 97.50 104 THR A C 1
ATOM 804 O O . THR A 1 104 ? -0.847 4.307 13.072 1.00 97.50 104 THR A O 1
ATOM 807 N N . GLY A 1 105 ? -1.578 2.180 13.131 1.00 97.19 105 GLY A N 1
ATOM 808 C CA . GLY A 1 105 ? -0.825 1.700 11.963 1.00 97.19 105 GLY A CA 1
ATOM 809 C C . GLY A 1 105 ? 0.577 1.173 12.287 1.00 97.19 105 GLY A C 1
ATOM 810 O O . GLY A 1 105 ? 1.174 0.478 11.474 1.00 97.19 105 GLY A O 1
ATOM 811 N N . SER A 1 106 ? 1.075 1.385 13.510 1.00 97.38 106 SER A N 1
ATOM 812 C CA . SER A 1 106 ? 2.447 1.028 13.923 1.00 97.38 106 SER A CA 1
ATOM 813 C C . SER A 1 106 ? 2.793 -0.469 13.892 1.00 97.38 106 SER A C 1
ATOM 815 O O . SER A 1 106 ? 3.961 -0.833 14.005 1.00 97.38 106 SER A O 1
ATOM 817 N N . LYS A 1 107 ? 1.788 -1.342 13.770 1.00 97.50 107 LYS A N 1
ATOM 818 C CA . LYS A 1 107 ? 1.930 -2.807 13.723 1.00 97.50 107 LYS A CA 1
ATOM 819 C C . LYS A 1 107 ? 1.427 -3.404 12.410 1.00 97.50 107 LYS A C 1
ATOM 821 O O . LYS A 1 1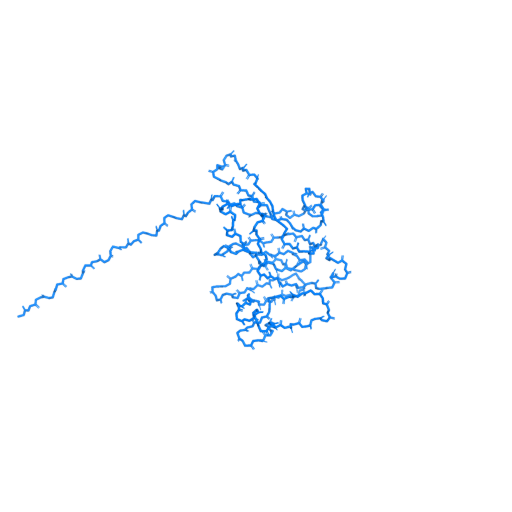07 ? 1.072 -4.582 12.382 1.00 97.50 107 LYS A O 1
ATOM 826 N N . VAL A 1 108 ? 1.291 -2.592 11.367 1.00 97.62 108 VAL A N 1
ATOM 827 C CA . VAL A 1 108 ? 1.068 -3.086 10.006 1.00 97.62 108 VAL A CA 1
ATOM 828 C C . VAL A 1 108 ? 2.404 -3.599 9.472 1.00 97.62 108 VAL A C 1
ATOM 830 O O . VAL A 1 108 ? 3.440 -2.976 9.704 1.00 97.62 108 VAL A O 1
ATOM 833 N N . SER A 1 109 ? 2.399 -4.750 8.803 1.00 94.19 109 SER A N 1
ATOM 834 C CA . SER A 1 109 ? 3.607 -5.357 8.232 1.00 94.19 109 SER A CA 1
ATOM 835 C C . SER A 1 109 ? 3.424 -5.669 6.757 1.00 94.19 109 SER A C 1
ATOM 837 O O . SER A 1 109 ? 2.335 -6.040 6.330 1.00 94.19 109 SER A O 1
ATOM 839 N N . VAL A 1 110 ? 4.502 -5.550 5.985 1.00 91.06 110 VAL A N 1
ATOM 840 C CA . VAL A 1 110 ? 4.527 -5.913 4.564 1.00 91.06 110 VAL A CA 1
ATOM 841 C C . VAL A 1 110 ? 4.654 -7.432 4.434 1.00 91.06 110 VAL A C 1
ATOM 843 O O . VAL A 1 110 ? 5.609 -8.026 4.931 1.00 91.06 110 VAL A O 1
ATOM 846 N N . GLU A 1 111 ? 3.705 -8.054 3.741 1.00 87.69 111 GLU A N 1
ATOM 847 C CA . GLU A 1 111 ? 3.711 -9.486 3.410 1.00 87.69 111 GLU A CA 1
ATOM 848 C C . GLU A 1 111 ? 4.398 -9.778 2.071 1.00 87.69 111 GLU A C 1
ATOM 850 O O . GLU A 1 111 ? 4.900 -10.882 1.843 1.00 87.69 111 GLU A O 1
ATOM 855 N N . GLY A 1 112 ? 4.455 -8.785 1.188 1.00 87.38 112 GLY A N 1
ATOM 856 C CA . GLY A 1 112 ? 5.177 -8.849 -0.073 1.00 87.38 112 GLY A CA 1
ATOM 857 C C . GLY A 1 112 ? 4.852 -7.658 -0.961 1.00 87.38 112 GLY A C 1
ATOM 858 O O . GLY A 1 112 ? 3.871 -6.954 -0.729 1.00 87.38 112 GLY A O 1
ATOM 859 N N . PHE A 1 113 ? 5.655 -7.471 -2.001 1.00 90.31 113 PHE A N 1
ATOM 860 C CA . PHE A 1 113 ? 5.362 -6.540 -3.081 1.00 90.31 113 PHE A CA 1
ATOM 861 C C . PHE A 1 113 ? 5.852 -7.096 -4.424 1.00 90.31 113 PHE A C 1
ATOM 863 O O . PHE A 1 113 ? 6.706 -7.993 -4.465 1.00 90.31 113 PHE A O 1
ATOM 870 N N . PHE A 1 114 ? 5.273 -6.580 -5.502 1.00 90.38 114 PHE A N 1
ATOM 871 C CA . PHE A 1 114 ? 5.723 -6.788 -6.871 1.00 90.38 114 PHE A CA 1
ATOM 872 C C . PHE A 1 114 ? 5.840 -5.430 -7.544 1.00 90.38 114 PHE A C 1
ATOM 874 O O . PHE A 1 114 ? 4.837 -4.738 -7.749 1.00 90.38 114 PHE A O 1
ATOM 881 N N . ASP A 1 115 ? 7.074 -5.073 -7.871 1.00 89.56 115 ASP A N 1
ATOM 882 C CA . ASP A 1 115 ? 7.369 -3.893 -8.653 1.00 89.56 115 ASP A CA 1
ATOM 883 C C . ASP A 1 115 ? 7.231 -4.188 -10.155 1.00 89.56 115 ASP A C 1
ATOM 885 O O . ASP A 1 115 ? 7.860 -5.091 -10.710 1.00 89.56 115 ASP A O 1
ATOM 889 N N . SER A 1 116 ? 6.373 -3.403 -10.802 1.00 87.75 116 SER A N 1
ATOM 890 C CA . SER A 1 116 ? 6.127 -3.474 -12.241 1.00 87.75 116 SER A CA 1
ATOM 891 C C . SER A 1 116 ? 6.789 -2.327 -13.009 1.00 87.75 116 SER A C 1
ATOM 893 O O . SER A 1 116 ? 6.625 -2.265 -14.226 1.00 87.75 116 SER A O 1
ATOM 895 N N . TYR A 1 117 ? 7.501 -1.413 -12.340 1.00 90.88 117 TYR A N 1
ATOM 896 C CA . TYR A 1 117 ? 8.141 -0.228 -12.918 1.00 90.88 117 TYR A CA 1
ATOM 897 C C . TYR A 1 117 ? 9.596 -0.025 -12.426 1.00 90.88 117 TYR A C 1
ATOM 899 O O . TYR A 1 117 ? 9.948 1.054 -11.976 1.00 90.88 117 TYR A O 1
ATOM 907 N N . PRO A 1 118 ? 10.501 -1.006 -12.609 1.00 87.75 118 PRO A N 1
ATOM 908 C CA . PRO A 1 118 ? 11.847 -0.973 -12.013 1.00 87.75 118 PRO A CA 1
ATOM 909 C C . PRO A 1 118 ? 12.799 0.094 -12.581 1.00 87.75 118 PRO A C 1
ATOM 911 O O . PRO A 1 118 ? 13.904 0.303 -12.082 1.00 87.75 118 PRO A O 1
ATOM 914 N N . GLU A 1 119 ? 12.448 0.771 -13.675 1.00 87.31 119 GLU A N 1
ATOM 915 C CA . GLU A 1 119 ? 13.304 1.801 -14.272 1.00 87.31 119 GLU A CA 1
ATOM 916 C C . GLU A 1 119 ? 13.494 3.046 -13.387 1.00 87.31 119 GLU A C 1
ATOM 918 O O . GLU A 1 119 ? 14.453 3.798 -13.597 1.00 87.31 119 GLU A O 1
ATOM 923 N N . ASP A 1 120 ? 12.619 3.273 -12.404 1.00 92.19 120 ASP A N 1
ATOM 924 C CA . ASP A 1 120 ? 12.718 4.388 -11.461 1.00 92.19 120 ASP A CA 1
ATOM 925 C C . ASP A 1 120 ? 13.466 4.032 -10.156 1.00 92.19 120 ASP A C 1
ATOM 927 O O . ASP A 1 120 ? 13.800 4.927 -9.369 1.00 92.19 120 ASP A O 1
ATOM 931 N N . ASP A 1 121 ? 13.847 2.764 -9.970 1.00 89.50 121 ASP A N 1
ATOM 932 C CA . ASP A 1 121 ? 14.549 2.275 -8.776 1.00 89.50 121 ASP A CA 1
ATOM 933 C C . ASP A 1 121 ? 15.857 3.027 -8.524 1.00 89.50 121 ASP A C 1
ATOM 935 O O . ASP A 1 121 ? 16.211 3.359 -7.389 1.00 89.50 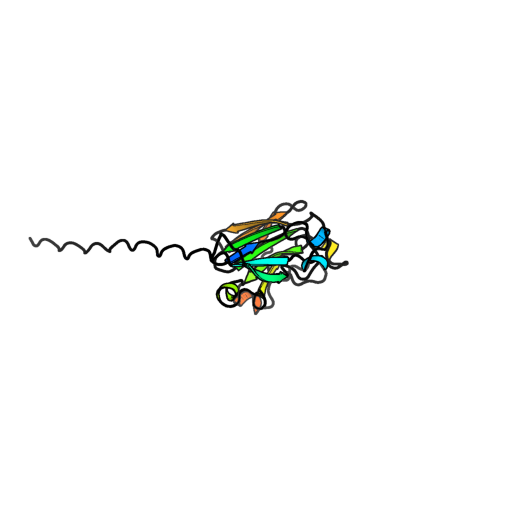121 ASP A O 1
ATOM 939 N N . SER A 1 122 ? 16.578 3.360 -9.601 1.00 91.81 122 SER A N 1
ATOM 940 C CA . SER A 1 122 ? 17.863 4.069 -9.524 1.00 91.81 122 SER A CA 1
ATOM 941 C C . SER A 1 122 ? 17.767 5.461 -8.885 1.00 91.81 122 SER A C 1
ATOM 943 O O . SER A 1 122 ? 18.776 5.992 -8.414 1.00 91.81 122 SER A O 1
ATOM 945 N N . VAL A 1 123 ? 16.564 6.042 -8.840 1.00 94.50 123 VAL A N 1
ATOM 946 C CA . VAL A 1 123 ? 16.272 7.332 -8.201 1.00 94.50 123 VAL A CA 1
ATOM 947 C C . VAL A 1 123 ? 15.384 7.195 -6.956 1.00 94.50 123 VAL A C 1
ATOM 949 O O . VAL A 1 123 ? 15.012 8.207 -6.354 1.00 94.50 123 VAL A O 1
ATOM 952 N N . GLY A 1 124 ? 15.107 5.958 -6.524 1.00 92.25 124 GLY A N 1
ATOM 953 C CA . GLY A 1 124 ? 14.306 5.636 -5.342 1.00 92.25 124 GLY A CA 1
ATOM 954 C C . GLY A 1 124 ? 12.795 5.780 -5.545 1.00 92.25 124 GLY A C 1
ATOM 955 O O . GLY A 1 124 ? 12.087 6.057 -4.571 1.00 92.25 124 GLY A O 1
ATOM 956 N N . GLY A 1 125 ? 12.317 5.635 -6.783 1.00 96.06 125 GLY A N 1
ATOM 957 C CA . GLY A 1 125 ? 10.919 5.815 -7.167 1.00 96.06 125 GLY A CA 1
ATOM 958 C C . GLY A 1 125 ? 10.591 7.226 -7.668 1.00 96.06 125 GLY A C 1
ATOM 959 O O . GLY A 1 125 ? 11.266 8.208 -7.321 1.00 96.06 125 GLY A O 1
ATOM 960 N N . ILE A 1 126 ? 9.522 7.351 -8.457 1.00 96.69 126 ILE A N 1
ATOM 961 C CA . ILE A 1 126 ? 8.977 8.639 -8.919 1.00 96.69 126 ILE A CA 1
ATOM 962 C C . ILE A 1 126 ? 7.516 8.840 -8.505 1.00 96.69 126 ILE A C 1
ATOM 964 O O . ILE A 1 126 ? 6.699 7.929 -8.523 1.00 96.69 126 ILE A O 1
ATOM 968 N N . VAL A 1 127 ? 7.162 10.085 -8.188 1.00 97.62 127 VAL A N 1
ATOM 969 C CA . VAL A 1 127 ? 5.786 10.487 -7.849 1.00 97.62 127 VAL A CA 1
ATOM 970 C C . VAL A 1 127 ? 5.027 10.836 -9.141 1.00 97.62 127 VAL A C 1
ATOM 972 O O . VAL A 1 127 ? 4.785 12.006 -9.453 1.00 97.62 127 VAL A O 1
ATOM 975 N N . GLN A 1 128 ? 4.747 9.819 -9.963 1.00 96.62 128 GLN A N 1
ATOM 976 C CA . GLN A 1 128 ? 4.072 9.951 -11.263 1.00 96.62 128 GLN A CA 1
ATOM 977 C C . GLN A 1 128 ? 3.026 8.850 -11.484 1.00 96.62 128 GLN A C 1
ATOM 979 O O . GLN A 1 128 ? 3.132 7.756 -10.937 1.00 96.62 128 GLN A O 1
ATOM 984 N N . PHE A 1 129 ? 2.043 9.142 -12.339 1.00 96.69 129 PHE A N 1
ATOM 985 C CA . PHE A 1 129 ? 0.960 8.232 -12.725 1.00 96.69 129 PHE A CA 1
ATOM 986 C C . PHE A 1 129 ? 1.416 7.208 -13.773 1.00 96.69 129 PHE A C 1
ATOM 988 O O . PHE A 1 129 ? 1.022 7.282 -14.936 1.00 96.69 129 PHE A O 1
ATOM 995 N N . VAL A 1 130 ? 2.285 6.288 -13.361 1.00 96.69 130 VAL A N 1
ATOM 996 C CA . VAL A 1 130 ? 2.834 5.197 -14.187 1.00 96.69 130 VAL A CA 1
ATOM 997 C C . VAL A 1 130 ? 2.683 3.858 -13.470 1.00 96.69 130 VAL A C 1
ATOM 999 O O . VAL A 1 130 ? 2.412 3.841 -12.278 1.00 96.69 130 VAL A O 1
ATOM 1002 N N . GLY A 1 131 ? 2.855 2.718 -14.137 1.00 95.31 131 GLY A N 1
ATOM 1003 C CA . GLY A 1 131 ? 2.877 1.418 -13.458 1.00 95.31 131 GLY A CA 1
ATOM 1004 C C . GLY A 1 131 ? 1.485 0.893 -13.092 1.00 95.31 131 GLY A C 1
ATOM 1005 O O . GLY A 1 131 ? 0.595 0.840 -13.942 1.00 95.31 131 GLY A O 1
ATOM 1006 N N . THR A 1 132 ? 1.298 0.409 -11.859 1.00 96.00 132 THR A N 1
ATOM 1007 C CA . THR A 1 132 ? 0.068 -0.306 -11.459 1.00 96.00 132 THR A CA 1
ATOM 1008 C C . THR A 1 132 ? -1.135 0.623 -11.307 1.00 96.00 132 THR A C 1
ATOM 1010 O O . THR A 1 132 ? -1.122 1.539 -10.494 1.00 96.00 132 THR A O 1
ATOM 1013 N N . TRP A 1 133 ? -2.212 0.340 -12.044 1.00 96.19 133 TRP A N 1
ATOM 1014 C CA . TRP A 1 133 ? -3.476 1.077 -11.937 1.00 96.19 133 TRP A CA 1
ATOM 1015 C C . TRP A 1 133 ? -4.481 0.362 -11.032 1.00 96.19 133 TRP A C 1
ATOM 1017 O O . TRP A 1 133 ? -5.182 0.982 -10.251 1.00 96.19 133 TRP A O 1
ATOM 1027 N N . SER A 1 134 ? -4.587 -0.963 -11.094 1.00 95.94 134 SER A N 1
ATOM 1028 C CA . SER A 1 134 ? -5.450 -1.678 -10.150 1.00 95.94 134 SER A CA 1
ATOM 1029 C C . SER A 1 134 ? -4.992 -3.112 -9.946 1.00 95.94 134 SER A C 1
ATOM 1031 O O . SER A 1 134 ? -4.008 -3.584 -10.530 1.00 95.94 134 SER A O 1
ATOM 1033 N N . ASN A 1 135 ? -5.699 -3.796 -9.056 1.00 95.94 135 ASN A N 1
ATOM 1034 C CA . ASN A 1 135 ? -5.488 -5.196 -8.773 1.00 95.94 135 ASN A CA 1
ATOM 1035 C C . ASN A 1 135 ? -6.807 -5.904 -8.453 1.00 95.94 135 ASN A C 1
ATOM 1037 O O . ASN A 1 135 ? -7.778 -5.291 -8.013 1.00 95.94 135 ASN A O 1
ATOM 1041 N N . PHE A 1 136 ? -6.836 -7.215 -8.676 1.00 95.75 136 PHE A N 1
ATOM 1042 C CA . PHE A 1 136 ? -7.975 -8.061 -8.351 1.00 95.75 136 PHE A CA 1
ATOM 1043 C C . PHE A 1 136 ? -7.504 -9.404 -7.792 1.00 95.75 136 PHE A C 1
ATOM 1045 O O . PHE A 1 136 ? -6.829 -10.167 -8.483 1.00 95.75 136 PHE A O 1
ATOM 1052 N N . LEU A 1 137 ? -7.891 -9.710 -6.552 1.00 94.50 137 LEU A N 1
ATOM 1053 C CA . LEU A 1 137 ? -7.623 -10.997 -5.913 1.00 94.50 137 LEU A CA 1
ATOM 1054 C C . LEU A 1 137 ? -8.710 -12.017 -6.275 1.00 94.50 137 LEU A C 1
ATOM 1056 O O . LEU A 1 137 ? -9.880 -11.864 -5.916 1.00 94.50 137 LEU A O 1
ATOM 1060 N N . PHE A 1 138 ? -8.314 -13.101 -6.933 1.00 93.00 138 PHE A N 1
ATOM 1061 C CA . PHE A 1 138 ? -9.182 -14.242 -7.190 1.00 93.00 138 PHE A CA 1
ATOM 1062 C C . PHE A 1 138 ? -9.293 -15.159 -5.963 1.00 93.00 138 PHE A C 1
ATOM 1064 O O . PHE A 1 138 ? -8.332 -15.296 -5.204 1.00 93.00 138 PHE A O 1
ATOM 1071 N N . PRO A 1 139 ? -10.405 -15.910 -5.814 1.00 91.25 139 PRO A N 1
ATOM 1072 C CA . PRO A 1 139 ? -10.545 -16.929 -4.767 1.00 91.25 139 PRO A CA 1
ATOM 1073 C C . PRO A 1 139 ? -9.456 -18.016 -4.773 1.00 91.25 139 PRO A C 1
ATOM 1075 O O . PRO A 1 139 ? -9.273 -18.705 -3.776 1.00 91.25 139 PRO A O 1
ATOM 1078 N N . SER A 1 140 ? -8.744 -18.188 -5.891 1.00 86.94 140 SER A N 1
ATOM 1079 C CA . SER A 1 140 ? -7.588 -19.084 -6.020 1.00 86.94 140 SER A CA 1
ATOM 1080 C C . SER A 1 140 ? -6.317 -18.564 -5.330 1.00 86.94 140 SER A C 1
ATOM 1082 O O . SER A 1 140 ? -5.331 -19.292 -5.256 1.00 86.94 140 SER A O 1
ATOM 1084 N N . GLY A 1 141 ? -6.316 -17.320 -4.842 1.00 87.38 141 GLY A N 1
ATOM 1085 C CA . GLY A 1 141 ? -5.150 -16.650 -4.260 1.00 87.38 141 GLY A CA 1
ATOM 1086 C C . GLY A 1 141 ? -4.273 -15.922 -5.281 1.00 87.38 141 GLY A C 1
ATOM 1087 O O . GLY A 1 141 ? -3.346 -15.219 -4.888 1.00 87.38 141 GLY A O 1
ATOM 1088 N N . TYR A 1 142 ? -4.572 -16.059 -6.575 1.00 89.94 142 TYR A N 1
ATOM 1089 C CA . TYR A 1 142 ? -3.929 -15.288 -7.633 1.00 89.94 142 TYR A CA 1
ATOM 1090 C C . TYR A 1 142 ? -4.417 -13.845 -7.646 1.00 89.94 142 TYR A C 1
ATOM 1092 O O . TYR A 1 142 ? -5.602 -13.577 -7.457 1.00 89.94 142 TYR A O 1
ATOM 1100 N N . ILE A 1 143 ? -3.504 -12.929 -7.929 1.00 92.81 143 ILE A N 1
ATOM 1101 C CA . ILE A 1 143 ? -3.741 -11.498 -8.000 1.00 92.81 143 ILE A CA 1
ATOM 1102 C C . ILE A 1 143 ? -3.474 -11.072 -9.438 1.00 92.81 143 ILE A C 1
ATOM 1104 O O . ILE A 1 143 ? -2.344 -11.158 -9.915 1.00 92.81 143 ILE A O 1
ATOM 1108 N N . LEU A 1 144 ? -4.513 -10.619 -10.133 1.00 94.69 144 LEU A N 1
ATOM 1109 C CA . LEU A 1 144 ? -4.341 -9.905 -11.391 1.00 94.69 144 LEU A CA 1
ATOM 1110 C C . LEU A 1 144 ? -3.908 -8.481 -11.071 1.00 94.69 144 LEU A C 1
ATOM 1112 O O . LEU A 1 144 ? -4.585 -7.796 -10.311 1.00 94.69 144 LEU A O 1
ATOM 1116 N N . VAL A 1 145 ? -2.813 -8.038 -11.669 1.00 94.88 145 VAL A N 1
ATOM 1117 C CA . VAL A 1 145 ? -2.270 -6.688 -11.534 1.00 94.88 145 VAL A CA 1
ATOM 1118 C C . VAL A 1 145 ? -2.346 -6.048 -12.906 1.00 94.88 145 VAL A C 1
ATOM 1120 O O . VAL A 1 145 ? -1.666 -6.500 -13.824 1.00 94.88 145 VAL A O 1
ATOM 1123 N N . ASN A 1 146 ? -3.174 -5.021 -13.077 1.00 94.44 146 ASN A N 1
ATOM 1124 C CA . ASN A 1 146 ? -3.205 -4.274 -14.330 1.00 94.44 146 ASN A CA 1
ATOM 1125 C C . ASN A 1 146 ? -2.343 -3.018 -14.215 1.00 94.44 146 ASN A C 1
ATOM 1127 O O . ASN A 1 146 ? -2.356 -2.309 -13.207 1.00 94.44 146 ASN A O 1
ATOM 1131 N N . THR A 1 147 ? -1.618 -2.735 -15.287 1.00 94.00 147 THR A N 1
ATOM 1132 C CA . THR A 1 147 ? -0.711 -1.596 -15.394 1.00 94.00 147 THR A CA 1
ATOM 1133 C C . THR A 1 147 ? -1.131 -0.684 -16.537 1.00 94.00 147 THR A C 1
ATOM 1135 O O . THR A 1 147 ? -1.908 -1.087 -17.407 1.00 94.00 147 THR A O 1
ATOM 1138 N N . ILE A 1 148 ? -0.631 0.547 -16.526 1.00 95.50 148 ILE A N 1
ATOM 1139 C CA . ILE A 1 148 ? -0.894 1.535 -17.573 1.00 95.50 148 ILE A CA 1
ATOM 1140 C C . ILE A 1 148 ? -0.100 1.178 -18.838 1.00 95.50 148 ILE A C 1
ATOM 1142 O O . ILE A 1 148 ? -0.666 1.138 -19.930 1.00 95.50 148 ILE A O 1
ATOM 1146 N N . GLU A 1 149 ? 1.194 0.871 -18.703 1.00 92.25 149 GLU A N 1
ATOM 1147 C CA . GLU A 1 149 ? 2.109 0.732 -19.845 1.00 92.25 149 GLU A CA 1
ATOM 1148 C C . GLU A 1 149 ? 2.482 -0.715 -20.193 1.00 92.25 149 GLU A C 1
ATOM 1150 O O . GLU A 1 149 ? 2.914 -0.980 -21.315 1.00 92.25 149 GLU A O 1
ATOM 1155 N N . ARG A 1 150 ? 2.346 -1.662 -19.256 1.00 86.31 150 ARG A N 1
ATOM 1156 C CA . ARG A 1 150 ? 2.916 -3.020 -19.372 1.00 86.31 150 ARG A CA 1
ATOM 1157 C C . ARG A 1 150 ? 1.882 -4.139 -19.475 1.00 86.31 150 ARG A C 1
ATOM 1159 O O . ARG A 1 150 ? 2.231 -5.313 -19.408 1.00 86.31 150 ARG A O 1
ATOM 1166 N N . GLY A 1 151 ? 0.612 -3.796 -19.677 1.00 90.19 151 GLY A N 1
ATOM 1167 C CA . GLY A 1 151 ? -0.468 -4.777 -19.725 1.00 90.19 151 GLY A CA 1
ATOM 1168 C C . GLY A 1 151 ? -0.806 -5.307 -18.334 1.00 90.19 151 GLY A C 1
ATOM 1169 O O . GLY A 1 151 ? -1.018 -4.519 -17.410 1.00 90.19 151 GLY A O 1
ATOM 1170 N N . ALA A 1 152 ? -0.904 -6.626 -18.183 1.00 89.88 152 ALA A N 1
ATOM 1171 C CA . ALA A 1 152 ? -1.290 -7.254 -16.926 1.00 89.88 152 ALA A CA 1
ATOM 1172 C C . ALA A 1 152 ? -0.306 -8.346 -16.507 1.00 89.88 152 ALA A C 1
ATOM 1174 O O . ALA A 1 152 ? 0.254 -9.028 -17.356 1.00 89.88 152 ALA A O 1
ATOM 1175 N N . PHE A 1 153 ? -0.164 -8.515 -15.197 1.00 88.75 153 PHE A N 1
ATOM 1176 C CA . PHE A 1 153 ? 0.599 -9.584 -14.561 1.00 88.75 153 PHE A CA 1
ATOM 1177 C C . PHE A 1 153 ? -0.338 -10.418 -13.692 1.00 88.75 153 PHE A C 1
ATOM 1179 O O . PHE A 1 153 ? -1.304 -9.894 -13.133 1.00 88.75 153 PHE A O 1
ATOM 1186 N N . VAL A 1 154 ? -0.041 -11.705 -13.536 1.00 88.88 154 VAL A N 1
ATOM 1187 C CA . VAL A 1 154 ? -0.723 -12.564 -12.563 1.00 88.88 154 VAL A CA 1
ATOM 1188 C C . VAL A 1 154 ? 0.298 -13.024 -11.538 1.00 88.88 154 VAL A C 1
ATOM 1190 O O . VAL A 1 154 ? 1.221 -13.762 -11.856 1.00 88.88 154 VAL A O 1
ATOM 1193 N N . VAL A 1 155 ? 0.133 -12.582 -10.297 1.00 86.25 155 VAL A N 1
ATOM 1194 C CA . VAL A 1 155 ? 1.083 -12.841 -9.210 1.00 86.25 155 VAL A CA 1
ATOM 1195 C C . VAL A 1 155 ? 0.395 -13.561 -8.050 1.00 86.25 155 VAL A C 1
ATOM 1197 O O . VAL A 1 155 ? -0.831 -13.584 -7.956 1.00 86.25 155 VAL A O 1
ATOM 1200 N N . LYS A 1 156 ? 1.162 -14.180 -7.153 1.00 86.88 156 LYS A N 1
ATOM 1201 C CA . LYS A 1 156 ? 0.648 -14.881 -5.966 1.00 86.88 156 LYS A CA 1
ATOM 1202 C C . LYS A 1 156 ? 1.623 -14.676 -4.812 1.00 86.88 156 LYS A C 1
ATOM 1204 O O . LYS A 1 156 ? 2.834 -14.663 -5.022 1.00 86.88 156 LYS 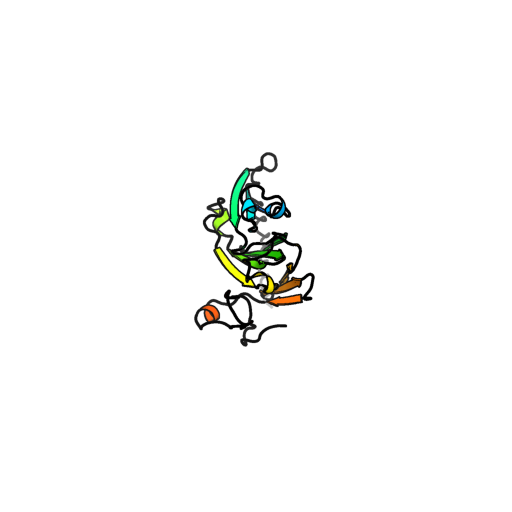A O 1
ATOM 1209 N N . LEU A 1 157 ? 1.106 -14.489 -3.598 1.00 81.88 157 LEU A N 1
ATOM 1210 C CA . LEU A 1 157 ? 1.952 -14.397 -2.405 1.00 81.88 157 LEU A CA 1
ATOM 1211 C C . LEU A 1 157 ? 2.665 -15.730 -2.166 1.00 81.88 157 LEU A C 1
ATOM 1213 O O . LEU A 1 157 ? 2.007 -16.766 -2.078 1.00 81.88 157 LEU A O 1
ATOM 1217 N N . ALA A 1 158 ? 3.987 -15.683 -2.001 1.00 72.88 158 ALA A N 1
ATOM 1218 C CA . ALA A 1 158 ? 4.776 -16.856 -1.652 1.00 72.88 158 ALA A CA 1
ATOM 1219 C C . ALA A 1 158 ? 4.377 -17.395 -0.268 1.00 72.88 158 ALA A C 1
ATOM 1221 O O . ALA A 1 158 ? 4.279 -16.647 0.712 1.00 72.88 158 ALA A O 1
ATOM 1222 N N . SER A 1 159 ? 4.189 -18.707 -0.178 1.00 66.69 159 SER A N 1
ATOM 1223 C CA . SER A 1 159 ? 3.924 -19.423 1.065 1.00 66.69 159 SER A CA 1
ATOM 1224 C C . SER A 1 159 ? 5.149 -19.443 1.988 1.00 66.69 159 SER A C 1
ATOM 1226 O O . SER A 1 159 ? 6.298 -19.339 1.559 1.00 66.69 159 SER A O 1
ATOM 1228 N N . GLU A 1 160 ? 4.927 -19.673 3.285 1.00 54.94 160 GLU A N 1
ATOM 1229 C CA . GLU A 1 160 ? 5.997 -19.851 4.286 1.00 54.94 160 GLU A CA 1
ATOM 1230 C C . GLU A 1 160 ? 7.030 -20.928 3.891 1.00 54.94 160 GLU A C 1
ATOM 1232 O O . GLU A 1 160 ? 8.221 -20.812 4.185 1.00 54.94 160 GLU A O 1
ATOM 1237 N N . ARG A 1 161 ? 6.593 -21.971 3.172 1.00 48.44 161 ARG A N 1
ATOM 1238 C CA . ARG A 1 161 ? 7.462 -23.047 2.673 1.00 48.44 161 ARG A CA 1
ATOM 1239 C C . ARG A 1 161 ? 8.400 -22.570 1.556 1.00 48.44 161 ARG A C 1
ATOM 1241 O O . ARG A 1 161 ? 9.520 -23.072 1.461 1.00 48.44 161 ARG A O 1
ATOM 1248 N N . GLU A 1 162 ? 7.959 -21.620 0.739 1.00 52.78 162 GLU A N 1
ATOM 1249 C CA . GLU A 1 162 ? 8.740 -21.006 -0.342 1.00 52.78 162 GLU A CA 1
ATOM 1250 C C . GLU A 1 162 ? 9.662 -19.901 0.197 1.00 52.78 162 GLU A C 1
ATOM 1252 O O . GLU A 1 162 ? 10.828 -19.822 -0.197 1.00 52.78 162 GLU A O 1
ATOM 1257 N N . ARG A 1 163 ? 9.206 -19.136 1.202 1.00 49.75 163 ARG A N 1
ATOM 1258 C CA . ARG A 1 163 ? 10.010 -18.123 1.916 1.00 49.75 163 ARG A CA 1
ATOM 1259 C C . ARG A 1 163 ? 11.281 -18.723 2.555 1.00 49.75 163 ARG A C 1
ATOM 1261 O O . ARG A 1 163 ? 12.332 -18.089 2.539 1.00 49.75 163 ARG A O 1
ATOM 1268 N N . GLY A 1 164 ? 11.222 -19.963 3.061 1.00 40.03 164 GLY A N 1
ATOM 1269 C CA . GLY A 1 164 ? 12.347 -20.655 3.718 1.00 40.03 164 GLY A CA 1
ATO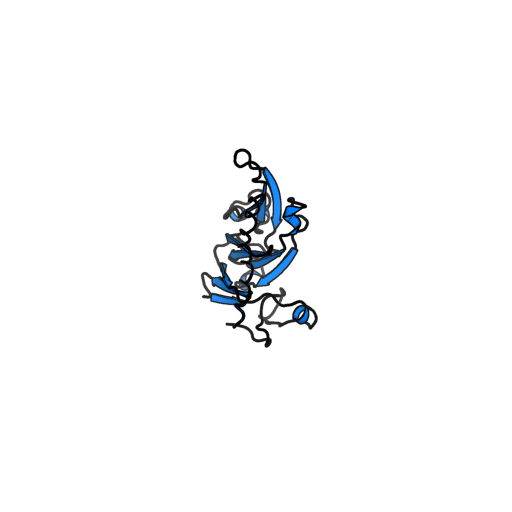M 1270 C C . GLY A 1 164 ? 13.369 -21.346 2.798 1.00 40.03 164 GLY A C 1
ATOM 1271 O O . GLY A 1 164 ? 14.410 -21.791 3.281 1.00 40.03 164 GLY A O 1
ATOM 1272 N N . ARG A 1 165 ? 13.105 -21.453 1.487 1.00 43.91 165 ARG A N 1
ATOM 1273 C CA . ARG A 1 165 ? 13.995 -22.120 0.511 1.00 43.91 165 ARG A CA 1
ATOM 1274 C C . ARG A 1 165 ? 14.810 -21.156 -0.360 1.00 43.91 165 ARG A C 1
ATOM 1276 O O . ARG A 1 165 ? 15.481 -21.607 -1.281 1.00 43.91 165 ARG A O 1
ATOM 1283 N N . GLY A 1 166 ? 14.802 -19.860 -0.039 1.00 44.47 166 GLY A N 1
ATOM 1284 C CA . GLY A 1 166 ? 15.407 -18.829 -0.888 1.00 44.47 166 GLY A CA 1
ATOM 1285 C C . GLY A 1 166 ? 14.565 -18.589 -2.139 1.00 44.47 166 GLY A C 1
ATOM 1286 O O . GLY A 1 166 ? 15.093 -18.705 -3.240 1.00 44.47 166 GLY A O 1
ATOM 1287 N N . GLY A 1 167 ? 13.265 -18.338 -1.926 1.00 40.09 167 GLY A N 1
ATOM 1288 C CA . GLY A 1 167 ? 12.204 -18.288 -2.935 1.00 40.09 167 GLY A CA 1
ATOM 1289 C C . GLY A 1 167 ? 12.552 -17.558 -4.233 1.00 40.09 167 GLY A C 1
ATOM 1290 O O . GLY A 1 167 ? 13.419 -16.684 -4.259 1.00 40.09 167 GLY A O 1
ATOM 1291 N N . CYS A 1 168 ? 11.865 -17.974 -5.300 1.00 42.94 168 CYS A N 1
ATOM 1292 C CA . CYS A 1 168 ? 11.989 -17.513 -6.680 1.00 42.94 168 CYS A CA 1
ATOM 1293 C C . CYS A 1 168 ? 12.645 -16.141 -6.864 1.00 42.94 168 CYS A C 1
ATOM 1295 O O . CYS A 1 168 ? 12.041 -15.087 -6.674 1.00 42.94 168 CYS A O 1
ATOM 1297 N N . ARG A 1 169 ? 13.903 -16.168 -7.307 1.00 40.12 169 ARG A N 1
ATOM 1298 C CA . ARG A 1 169 ? 14.588 -14.994 -7.837 1.00 40.12 169 ARG A CA 1
ATOM 1299 C C . ARG A 1 169 ? 14.153 -14.793 -9.280 1.00 40.12 169 ARG A C 1
ATOM 1301 O O . ARG A 1 169 ? 14.725 -15.405 -10.180 1.00 40.12 169 ARG A O 1
ATOM 1308 N N . VAL A 1 170 ? 13.198 -13.902 -9.511 1.00 40.34 170 VAL A N 1
ATOM 1309 C CA . VAL A 1 170 ? 13.112 -13.244 -10.818 1.00 40.34 170 VAL A CA 1
ATOM 1310 C C . VAL A 1 170 ? 14.179 -12.158 -10.823 1.00 40.34 170 VAL A C 1
ATOM 1312 O O . VAL A 1 170 ? 13.983 -11.063 -10.304 1.00 40.34 170 VAL A O 1
ATOM 1315 N N . ASP A 1 171 ? 15.364 -12.507 -11.319 1.00 36.75 171 ASP A N 1
ATOM 1316 C CA . ASP A 1 171 ? 16.443 -11.549 -11.527 1.00 36.75 171 ASP A CA 1
ATOM 1317 C C . ASP A 1 171 ? 16.097 -10.652 -12.725 1.00 36.75 171 ASP A C 1
ATOM 1319 O O . ASP A 1 171 ? 16.254 -11.058 -13.875 1.00 36.75 171 ASP A O 1
ATOM 1323 N N . LEU A 1 172 ? 15.620 -9.430 -12.459 1.00 46.91 172 LEU A N 1
ATOM 1324 C CA . LEU A 1 172 ? 15.543 -8.364 -13.470 1.00 46.91 172 LEU A CA 1
ATOM 1325 C C . LEU A 1 172 ? 16.783 -7.443 -13.450 1.00 46.91 172 LEU A C 1
ATOM 1327 O O . LEU A 1 172 ? 16.789 -6.387 -14.075 1.00 46.91 172 LEU A O 1
ATOM 1331 N N . SER A 1 173 ? 17.880 -7.909 -12.838 1.00 34.09 173 SER A N 1
ATOM 1332 C CA . SER A 1 173 ? 19.277 -7.463 -12.966 1.00 34.09 173 SER A CA 1
ATOM 1333 C C . SER A 1 173 ? 19.866 -6.420 -12.009 1.00 34.09 173 SER A C 1
ATOM 1335 O O . SER A 1 173 ? 21.026 -6.070 -12.230 1.00 34.09 173 SER A O 1
ATOM 1337 N N . LYS A 1 174 ? 19.181 -5.998 -10.927 1.00 35.12 174 LYS A N 1
ATOM 1338 C CA . LYS A 1 174 ? 19.762 -5.542 -9.629 1.00 35.12 174 LYS A CA 1
ATOM 1339 C C . LYS A 1 174 ? 18.751 -4.756 -8.779 1.00 35.12 174 LYS A C 1
ATOM 1341 O O . LYS A 1 174 ? 18.456 -3.616 -9.094 1.00 35.12 174 LYS A O 1
ATOM 1346 N N . GLY A 1 175 ? 18.419 -5.322 -7.615 1.00 35.75 175 GLY A N 1
ATOM 1347 C CA . GLY A 1 175 ? 18.201 -4.571 -6.374 1.00 35.75 175 GLY A CA 1
ATOM 1348 C C . GLY A 1 175 ? 16.816 -3.984 -6.123 1.00 35.75 175 GLY A C 1
ATOM 1349 O O . GLY A 1 175 ? 16.709 -2.779 -6.140 1.00 35.75 175 GLY A O 1
ATOM 1350 N N . PHE A 1 176 ? 15.839 -4.825 -5.779 1.00 36.88 176 PHE A N 1
ATOM 1351 C CA . PHE A 1 176 ? 15.008 -4.817 -4.558 1.00 36.88 176 PHE A CA 1
ATOM 1352 C C . PHE A 1 176 ? 14.210 -6.138 -4.604 1.00 36.88 176 PHE A C 1
ATOM 1354 O O . PHE A 1 176 ? 13.735 -6.546 -5.661 1.00 36.88 176 PHE A O 1
ATOM 1361 N N . GLU A 1 177 ? 14.196 -6.923 -3.522 1.00 44.44 177 GLU A N 1
ATOM 1362 C CA . GLU A 1 177 ? 13.692 -8.309 -3.552 1.00 44.44 177 GLU A CA 1
ATOM 1363 C C . GLU A 1 177 ? 12.165 -8.359 -3.752 1.00 44.44 177 GLU A C 1
ATOM 1365 O O . GLU A 1 177 ? 11.407 -8.296 -2.785 1.00 44.44 177 GLU A O 1
ATOM 1370 N N . ASN A 1 178 ? 11.718 -8.525 -5.001 1.00 46.53 178 ASN A N 1
ATOM 1371 C CA . ASN A 1 178 ? 10.342 -8.887 -5.341 1.00 46.53 178 ASN A CA 1
ATOM 1372 C C . ASN A 1 178 ? 9.988 -10.231 -4.676 1.00 46.53 178 ASN A C 1
ATOM 1374 O O . ASN A 1 178 ? 10.473 -11.285 -5.085 1.00 46.53 178 ASN A O 1
ATOM 1378 N N . LYS A 1 179 ? 9.150 -10.204 -3.632 1.00 49.59 179 LYS A N 1
ATOM 1379 C CA . LYS A 1 179 ? 8.723 -11.405 -2.876 1.00 49.59 179 LYS A CA 1
ATOM 1380 C C . LYS A 1 179 ? 7.452 -12.060 -3.422 1.00 49.59 179 LYS A C 1
ATOM 1382 O O . LYS A 1 179 ? 6.953 -13.015 -2.829 1.00 49.59 179 LYS A O 1
ATOM 1387 N N . ILE A 1 180 ? 6.905 -11.539 -4.517 1.00 53.94 180 ILE A N 1
ATOM 1388 C CA . ILE A 1 180 ? 5.651 -12.006 -5.107 1.00 53.94 180 ILE A CA 1
ATOM 1389 C C . ILE A 1 180 ? 5.887 -12.441 -6.552 1.00 53.94 180 ILE A C 1
ATOM 1391 O O . ILE A 1 180 ? 5.380 -11.800 -7.459 1.00 53.94 180 ILE A O 1
ATOM 1395 N N . VAL A 1 181 ? 6.628 -13.518 -6.807 1.00 54.12 181 VAL A N 1
ATOM 1396 C CA . VAL A 1 181 ? 6.480 -14.209 -8.097 1.00 54.12 181 VAL A CA 1
ATOM 1397 C C . VAL A 1 181 ? 6.881 -15.667 -7.942 1.00 54.12 181 VAL A C 1
ATOM 1399 O O . VAL A 1 181 ? 8.068 -15.931 -7.821 1.00 54.12 181 VAL A O 1
ATOM 1402 N N . CYS A 1 182 ? 5.908 -16.580 -7.918 1.00 47.06 182 CYS A N 1
ATOM 1403 C CA . CYS A 1 182 ? 5.966 -17.894 -8.567 1.00 47.06 182 CYS A CA 1
ATOM 1404 C C . CYS A 1 182 ? 4.641 -18.652 -8.385 1.00 47.06 182 CYS A C 1
ATOM 1406 O O . CYS A 1 182 ? 3.942 -18.464 -7.387 1.00 47.06 182 CYS A O 1
ATOM 1408 N N . ASP A 1 183 ? 4.279 -19.477 -9.370 1.00 49.09 183 ASP A N 1
ATOM 1409 C CA . ASP A 1 183 ? 3.308 -20.566 -9.172 1.00 49.09 183 ASP A CA 1
ATOM 1410 C C . ASP A 1 183 ? 3.905 -21.629 -8.223 1.00 49.09 183 ASP A C 1
ATOM 1412 O O . ASP A 1 183 ? 5.104 -21.609 -7.941 1.00 49.09 183 ASP A O 1
ATOM 1416 N N . ASP A 1 184 ? 3.102 -22.598 -7.784 1.00 50.72 184 ASP A N 1
ATOM 1417 C CA . ASP A 1 184 ? 3.491 -23.737 -6.940 1.00 50.72 184 ASP A CA 1
ATOM 1418 C C . ASP A 1 184 ? 4.649 -24.580 -7.556 1.00 50.72 184 ASP A C 1
ATOM 1420 O O . ASP A 1 184 ? 5.251 -25.409 -6.868 1.00 50.72 184 ASP A O 1
ATOM 1424 N N . ASP A 1 185 ? 4.971 -24.342 -8.838 1.00 49.91 185 ASP A N 1
ATOM 1425 C CA . ASP A 1 185 ? 6.049 -24.946 -9.637 1.00 49.91 185 ASP A CA 1
ATOM 1426 C C . ASP A 1 185 ? 7.261 -24.013 -9.899 1.00 49.91 185 ASP A C 1
ATOM 1428 O O . ASP A 1 185 ? 8.056 -24.281 -10.800 1.00 49.91 185 ASP A O 1
ATOM 1432 N N . ASP A 1 186 ? 7.422 -22.906 -9.165 1.00 48.16 186 ASP A N 1
ATOM 1433 C CA . ASP A 1 186 ? 8.534 -21.945 -9.333 1.00 48.16 186 ASP A CA 1
ATOM 1434 C C . ASP A 1 186 ? 8.605 -21.277 -10.735 1.00 48.16 186 ASP A C 1
ATOM 1436 O O . ASP A 1 186 ? 9.651 -20.785 -11.169 1.00 48.16 186 ASP A O 1
ATOM 1440 N N . ASN A 1 187 ? 7.483 -21.222 -11.462 1.00 42.59 187 ASN A N 1
ATOM 1441 C CA . ASN A 1 187 ? 7.404 -20.540 -12.757 1.00 42.59 187 ASN A CA 1
ATOM 1442 C C . ASN A 1 187 ? 7.043 -19.058 -12.594 1.00 42.59 187 ASN A C 1
ATOM 1444 O O . ASN A 1 187 ? 6.087 -18.708 -11.897 1.00 42.59 187 ASN A O 1
ATOM 1448 N N . VAL A 1 188 ? 7.771 -18.194 -13.310 1.00 46.06 188 VAL A N 1
ATOM 1449 C CA . VAL A 1 188 ? 7.406 -16.784 -13.508 1.00 46.06 188 VAL A CA 1
ATOM 1450 C C . VAL A 1 188 ? 6.144 -16.738 -14.357 1.00 46.06 188 VAL A C 1
ATOM 1452 O O . VAL A 1 188 ? 6.164 -17.129 -15.525 1.00 46.06 188 VAL A O 1
ATOM 1455 N N . LEU A 1 189 ? 5.043 -16.296 -13.758 1.00 44.41 189 LEU A N 1
ATOM 1456 C CA . LEU A 1 189 ? 3.784 -16.125 -14.466 1.00 44.41 189 LEU A CA 1
ATOM 1457 C C . LEU A 1 189 ? 3.824 -14.794 -15.227 1.00 44.41 189 LEU A C 1
ATOM 1459 O O . LEU A 1 189 ? 3.901 -13.727 -14.617 1.00 44.41 189 LEU A O 1
ATOM 1463 N N . PHE A 1 190 ? 3.823 -14.895 -16.557 1.00 46.72 190 PHE A N 1
ATOM 1464 C CA . PHE A 1 190 ? 3.597 -13.790 -17.490 1.00 46.72 190 PHE A CA 1
ATOM 1465 C C . PHE A 1 190 ? 2.124 -13.765 -17.895 1.00 46.72 190 PHE A C 1
ATOM 1467 O O . PHE A 1 190 ? 1.590 -14.855 -18.212 1.00 46.72 190 PHE A O 1
#

InterPro domains:
  IPR027589 Choice-of-anchor B domain [PTHR38787] (21-163)